Protein AF-A0A662LSN2-F1 (afdb_monomer)

Structure (mmCIF, N/CA/C/O backbone):
data_AF-A0A662LSN2-F1
#
_entry.id   AF-A0A662LSN2-F1
#
loop_
_atom_site.group_PDB
_atom_site.id
_atom_site.type_symbol
_atom_site.label_atom_id
_atom_site.label_alt_id
_atom_site.label_comp_id
_atom_site.label_asym_id
_atom_site.label_entity_id
_atom_site.label_seq_id
_atom_site.pdbx_PDB_ins_code
_atom_site.Cartn_x
_atom_site.Cartn_y
_atom_site.Cartn_z
_atom_site.occupancy
_atom_site.B_iso_or_equiv
_atom_site.auth_seq_id
_atom_site.auth_comp_id
_atom_site.auth_asym_id
_atom_site.auth_atom_id
_atom_site.pdbx_PDB_model_num
ATOM 1 N N . MET A 1 1 ? -10.388 18.926 31.882 1.00 56.56 1 MET A N 1
ATOM 2 C CA . MET A 1 1 ? -9.733 17.610 32.047 1.00 56.56 1 MET A CA 1
ATOM 3 C C . MET A 1 1 ? -9.647 16.962 30.677 1.00 56.56 1 MET A C 1
ATOM 5 O O . MET A 1 1 ? -10.550 17.195 29.880 1.00 56.56 1 MET A O 1
ATOM 9 N N . ASN A 1 2 ? -8.577 16.223 30.377 1.00 72.94 2 ASN A N 1
ATOM 10 C CA . ASN A 1 2 ? -8.495 15.466 29.124 1.00 72.94 2 ASN A CA 1
ATOM 11 C C . ASN A 1 2 ? -9.460 14.280 29.204 1.00 72.94 2 ASN A C 1
ATOM 13 O O . ASN A 1 2 ? -9.457 13.577 30.210 1.00 72.94 2 ASN A O 1
ATOM 17 N N . LYS A 1 3 ? -10.260 14.079 28.155 1.00 87.56 3 LYS A N 1
ATOM 18 C CA . LYS A 1 3 ? -11.251 13.002 28.066 1.00 87.56 3 LYS A CA 1
ATOM 19 C C . LYS A 1 3 ? -10.572 11.626 28.119 1.00 87.56 3 LYS A C 1
ATOM 21 O O . LYS A 1 3 ? -9.565 11.435 27.431 1.00 87.56 3 LYS A O 1
ATOM 26 N N . LEU A 1 4 ? -11.120 10.690 28.893 1.00 96.12 4 LEU A N 1
ATOM 27 C CA . LEU A 1 4 ? -10.708 9.288 28.951 1.00 96.12 4 LEU A CA 1
ATOM 28 C C . LEU A 1 4 ? -11.750 8.403 28.264 1.00 96.12 4 LEU A C 1
ATOM 30 O O . LEU A 1 4 ? -12.915 8.372 28.650 1.00 96.12 4 LEU A O 1
ATOM 34 N N . ILE A 1 5 ? -11.312 7.661 27.255 1.00 97.50 5 ILE A N 1
ATOM 35 C CA . ILE A 1 5 ? -12.169 6.797 26.443 1.00 97.50 5 ILE A CA 1
ATOM 36 C C . ILE A 1 5 ? -11.946 5.334 26.814 1.00 97.50 5 ILE A C 1
ATOM 38 O O . ILE A 1 5 ? -10.803 4.894 26.916 1.00 97.50 5 ILE A O 1
ATOM 42 N N . TYR A 1 6 ? -13.018 4.557 26.927 1.00 98.06 6 TYR A N 1
ATOM 43 C CA . TYR A 1 6 ? -12.944 3.099 26.992 1.00 98.06 6 TYR A CA 1
ATOM 44 C C . TYR A 1 6 ? -13.060 2.484 25.591 1.00 98.06 6 TYR A C 1
ATOM 46 O O . TYR A 1 6 ? -13.999 2.798 24.866 1.00 98.06 6 TYR A O 1
ATOM 54 N N . LEU A 1 7 ? -12.141 1.603 25.191 1.00 97.31 7 LEU A N 1
ATOM 55 C CA . LEU A 1 7 ? -12.156 0.922 23.892 1.00 97.31 7 LEU A CA 1
ATOM 56 C C . LEU A 1 7 ? -12.580 -0.540 24.013 1.00 97.31 7 LEU A C 1
ATOM 58 O O . LEU A 1 7 ? -11.747 -1.406 24.275 1.00 97.31 7 LEU A O 1
ATOM 62 N N . ALA A 1 8 ? -13.834 -0.827 23.694 1.00 95.88 8 ALA A N 1
ATOM 63 C CA . ALA A 1 8 ? -14.312 -2.190 23.533 1.00 95.88 8 ALA A CA 1
ATOM 64 C C . ALA A 1 8 ? -13.983 -2.747 22.145 1.00 95.88 8 ALA A C 1
ATOM 66 O O . ALA A 1 8 ? -14.042 -2.047 21.131 1.00 95.88 8 ALA A O 1
ATOM 67 N N . SER A 1 9 ? -13.669 -4.038 22.089 1.00 93.62 9 SER A N 1
ATOM 68 C CA . SER A 1 9 ? -13.479 -4.774 20.836 1.00 93.62 9 SER A CA 1
ATOM 69 C C . SER A 1 9 ? -13.701 -6.270 21.070 1.00 93.62 9 SER A C 1
ATOM 71 O O . SER A 1 9 ? -13.444 -6.754 22.176 1.00 93.62 9 SER A O 1
ATOM 73 N N . PRO A 1 10 ? -14.177 -7.035 20.071 1.00 91.81 10 PRO A N 1
ATOM 74 C CA . PRO A 1 10 ? -14.207 -8.486 20.190 1.00 91.81 10 PRO A CA 1
ATOM 75 C C . PRO A 1 10 ? -12.782 -9.032 20.309 1.00 91.81 10 PRO A C 1
ATOM 77 O O . PRO A 1 10 ? -11.867 -8.530 19.662 1.00 91.81 10 PRO A O 1
ATOM 80 N N . TYR A 1 11 ? -12.607 -10.105 21.079 1.00 90.31 11 TYR A N 1
ATOM 81 C CA . TYR A 1 11 ? -11.308 -10.760 21.255 1.00 90.31 11 TYR A CA 1
ATOM 82 C C . TYR A 1 11 ? -11.385 -12.251 20.928 1.00 90.31 11 TYR A C 1
ATOM 84 O O . TYR A 1 11 ? -10.856 -12.678 19.901 1.00 90.31 11 TYR A O 1
ATOM 92 N N . SER A 1 12 ? -12.120 -13.024 21.730 1.00 87.38 12 SER A N 1
ATOM 93 C CA . SER A 1 12 ? -12.153 -14.490 21.677 1.00 87.38 12 SER A CA 1
ATOM 94 C C . SER A 1 12 ? -12.467 -15.062 20.290 1.00 87.38 12 SER A C 1
ATOM 96 O O . SER A 1 12 ? -13.493 -14.748 19.684 1.00 87.38 12 SER A O 1
ATOM 98 N N . HIS A 1 13 ? -11.592 -15.944 19.807 1.00 88.25 13 HIS A N 1
ATOM 99 C CA . HIS A 1 13 ? -11.767 -16.718 18.580 1.00 88.25 13 HIS A CA 1
ATOM 100 C C . HIS A 1 13 ? -11.071 -18.081 18.715 1.00 88.25 13 HIS A C 1
ATOM 102 O O . HIS A 1 13 ? -10.155 -18.218 19.525 1.00 88.25 13 HIS A O 1
ATOM 108 N N . LYS A 1 14 ? -11.503 -19.083 17.934 1.00 88.38 14 LYS A N 1
ATOM 109 C CA . LYS A 1 14 ? -10.879 -20.424 17.917 1.00 88.38 14 LYS A CA 1
ATOM 110 C C . LYS A 1 14 ? -9.469 -20.411 17.320 1.00 88.38 14 LYS A C 1
ATOM 112 O O . LYS A 1 14 ? -8.634 -21.215 17.705 1.00 88.38 14 LYS A O 1
ATOM 117 N N . GLU A 1 15 ? -9.243 -19.511 16.373 1.00 85.38 15 GLU A N 1
ATOM 118 C CA . GLU A 1 15 ? -7.974 -19.343 15.662 1.00 85.38 15 GLU A CA 1
ATOM 119 C C . GLU A 1 15 ? -7.146 -18.229 16.306 1.00 85.38 15 GLU A C 1
ATOM 121 O O . GLU A 1 15 ? -7.626 -17.097 16.450 1.00 85.38 15 GLU A O 1
ATOM 126 N N . ASP A 1 16 ? -5.898 -18.540 16.660 1.00 83.88 16 ASP A N 1
ATOM 127 C CA . ASP A 1 16 ? -4.986 -17.598 17.317 1.00 83.88 16 ASP A CA 1
ATOM 128 C C . ASP A 1 16 ? -4.651 -16.391 16.433 1.00 83.88 16 ASP A C 1
ATOM 130 O O . ASP A 1 16 ? -4.588 -15.264 16.928 1.00 83.88 16 ASP A O 1
ATOM 134 N N . GLU A 1 17 ? -4.552 -16.593 15.117 1.00 79.12 17 GLU A N 1
ATOM 135 C CA . GLU A 1 17 ? -4.320 -15.516 14.149 1.00 79.12 17 GLU A CA 1
ATOM 136 C C . GLU A 1 17 ? -5.423 -14.447 14.198 1.00 79.12 17 GLU A C 1
ATOM 138 O O . GLU A 1 17 ? -5.136 -13.253 14.108 1.00 79.12 17 GLU A O 1
ATOM 143 N N . ILE A 1 18 ? -6.681 -14.848 14.418 1.00 82.50 18 ILE A N 1
ATOM 144 C CA . ILE A 1 18 ? -7.815 -13.918 14.510 1.00 82.50 18 ILE A CA 1
ATOM 145 C C . ILE A 1 18 ? -7.816 -13.174 15.852 1.00 82.50 18 ILE A C 1
ATOM 147 O O . ILE A 1 18 ? -8.129 -11.980 15.889 1.00 82.50 18 ILE A O 1
ATOM 151 N N . LYS A 1 19 ? -7.429 -13.828 16.957 1.00 86.94 19 LYS A N 1
ATOM 152 C CA . LYS A 1 19 ? -7.237 -13.135 18.246 1.00 86.94 19 LYS A CA 1
ATOM 153 C C . LYS A 1 19 ? -6.134 -12.084 18.140 1.00 86.94 19 LYS A C 1
ATOM 155 O O . LYS A 1 19 ? -6.333 -10.952 18.582 1.00 86.94 19 LYS A O 1
ATOM 160 N N . TYR A 1 20 ? -5.002 -12.447 17.533 1.00 85.81 20 TYR A N 1
ATOM 161 C CA . TYR A 1 20 ? -3.891 -11.527 17.313 1.00 85.81 20 TYR A CA 1
ATOM 162 C C . TYR A 1 20 ? -4.317 -10.366 16.412 1.00 85.81 20 TYR A C 1
ATOM 164 O O . TYR A 1 20 ? -4.128 -9.209 16.775 1.00 85.81 20 TYR A O 1
ATOM 172 N N . TYR A 1 21 ? -5.011 -10.646 15.303 1.00 82.25 21 TYR A N 1
ATOM 173 C CA . TYR A 1 21 ? -5.596 -9.616 14.443 1.00 82.25 21 TYR A CA 1
ATOM 174 C C . TYR A 1 21 ? -6.459 -8.618 15.224 1.00 82.25 21 TYR A C 1
ATOM 176 O O . TYR A 1 21 ? -6.267 -7.410 15.098 1.00 82.25 21 TYR A O 1
ATOM 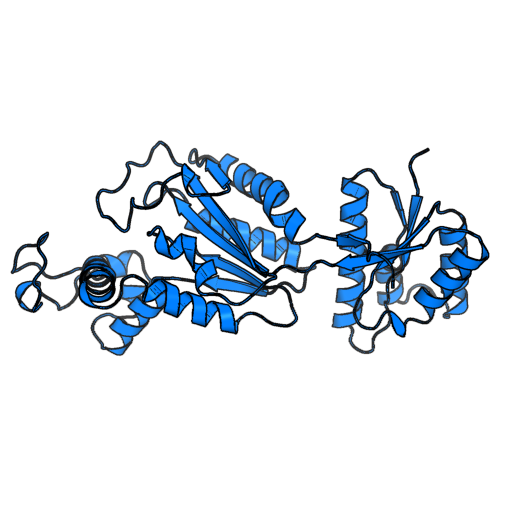184 N N . ARG A 1 22 ? -7.390 -9.099 16.054 1.00 87.69 22 ARG A N 1
ATOM 185 C CA . ARG A 1 22 ? -8.284 -8.241 16.847 1.00 87.69 22 ARG A CA 1
ATOM 186 C C . ARG A 1 22 ? -7.530 -7.386 17.864 1.00 87.69 22 ARG A C 1
ATOM 188 O O . ARG A 1 22 ? -7.796 -6.188 17.955 1.00 87.69 22 ARG A O 1
ATOM 195 N N . TYR A 1 23 ? -6.552 -7.970 18.561 1.00 90.56 23 TYR A N 1
ATOM 196 C CA . TYR A 1 23 ? -5.638 -7.232 19.439 1.00 90.56 23 TYR A CA 1
ATOM 197 C C . TYR A 1 23 ? -4.933 -6.096 18.687 1.00 90.56 23 TYR A C 1
ATOM 199 O O . TYR A 1 23 ? -4.937 -4.952 19.141 1.00 90.56 23 TYR A O 1
ATOM 207 N N . LEU A 1 24 ? -4.395 -6.387 17.503 1.00 84.31 24 LEU A N 1
ATOM 208 C CA . LEU A 1 24 ? -3.693 -5.409 16.681 1.00 84.31 24 LEU A CA 1
ATOM 209 C C . LEU A 1 24 ? -4.598 -4.265 16.220 1.00 84.31 24 LEU A C 1
ATOM 211 O O . LEU A 1 24 ? -4.173 -3.113 16.210 1.00 84.31 24 LEU A O 1
ATOM 215 N N . GLN A 1 25 ? -5.849 -4.552 15.856 1.00 84.31 25 GLN A N 1
ATOM 216 C CA . GLN A 1 25 ? -6.815 -3.507 15.506 1.00 84.31 25 GLN A CA 1
ATOM 217 C C . GLN A 1 25 ? -7.136 -2.602 16.707 1.00 84.31 25 GLN A C 1
ATOM 219 O O . GLN A 1 25 ? -7.151 -1.378 16.568 1.00 84.31 25 GLN A O 1
ATOM 224 N N . ALA A 1 26 ? -7.306 -3.177 17.902 1.00 90.94 26 ALA A N 1
ATOM 225 C CA . ALA A 1 26 ? -7.497 -2.401 19.126 1.00 90.94 26 ALA A CA 1
ATOM 226 C C . ALA A 1 26 ? -6.265 -1.538 19.461 1.00 90.94 26 ALA A C 1
ATOM 228 O O . ALA A 1 26 ? -6.407 -0.351 19.764 1.00 90.94 26 ALA A O 1
ATOM 229 N N . LEU A 1 27 ? -5.053 -2.095 19.339 1.00 89.88 27 LEU A N 1
ATOM 230 C CA . LEU A 1 27 ? -3.792 -1.373 19.539 1.00 89.88 27 LEU A CA 1
ATOM 231 C C . LEU A 1 27 ? -3.668 -0.184 18.581 1.00 89.88 27 LEU A C 1
ATOM 233 O O . LEU A 1 27 ? -3.351 0.923 19.011 1.00 89.88 27 LEU A O 1
ATOM 237 N N . LYS A 1 28 ? -3.982 -0.378 17.298 1.00 82.19 28 LYS A N 1
ATOM 238 C CA . LYS A 1 28 ? -3.932 0.691 16.291 1.00 82.19 28 LYS A CA 1
ATOM 239 C C . LYS A 1 28 ? -4.884 1.821 16.606 1.00 82.19 28 LYS A C 1
ATOM 241 O O . LYS A 1 28 ? -4.477 2.980 16.576 1.00 82.19 28 LYS A O 1
ATOM 246 N N . TYR A 1 29 ? -6.135 1.502 16.927 1.00 87.25 29 TYR A N 1
ATOM 247 C CA . TYR A 1 29 ? -7.100 2.531 17.286 1.00 87.25 29 TYR A CA 1
ATOM 248 C C . TYR A 1 29 ? -6.683 3.276 18.562 1.00 87.25 29 TYR A C 1
ATOM 250 O O . TYR A 1 29 ? -6.809 4.501 18.639 1.00 87.25 29 TYR A O 1
ATOM 258 N N . LYS A 1 30 ? -6.098 2.559 19.532 1.00 91.38 30 LYS A N 1
ATOM 259 C CA . LYS A 1 30 ? -5.511 3.161 20.732 1.00 91.38 30 LYS A CA 1
ATOM 260 C C . LYS A 1 30 ? -4.407 4.163 20.368 1.00 91.38 30 LYS A C 1
ATOM 262 O O . LYS A 1 30 ? -4.476 5.319 20.778 1.00 91.38 30 LYS A O 1
ATOM 267 N N . CYS A 1 31 ? -3.430 3.759 19.553 1.00 84.75 31 CYS A N 1
ATOM 268 C CA . CYS A 1 31 ? -2.349 4.630 19.079 1.00 84.75 31 CYS A CA 1
ATOM 269 C C . CYS A 1 31 ? -2.873 5.835 18.284 1.00 84.75 31 CYS A C 1
ATOM 271 O O . CYS A 1 31 ? -2.415 6.955 18.500 1.00 84.75 31 CYS A O 1
ATOM 273 N N . PHE A 1 32 ? -3.866 5.627 17.415 1.00 82.56 32 PHE A N 1
ATOM 274 C CA . PHE A 1 32 ? -4.519 6.693 16.655 1.00 82.56 32 PHE A CA 1
ATOM 275 C C . PHE A 1 32 ? -5.089 7.784 17.574 1.00 82.56 32 PHE A C 1
ATOM 277 O O . PHE A 1 32 ? -4.865 8.968 17.328 1.00 82.56 32 PHE A O 1
ATOM 284 N N . LYS A 1 33 ? -5.760 7.406 18.670 1.00 87.00 33 LYS A N 1
ATOM 285 C CA . LYS A 1 33 ? -6.297 8.360 19.655 1.00 87.00 33 LYS A CA 1
ATOM 286 C C . LYS A 1 33 ? -5.220 9.013 20.517 1.00 87.00 33 LYS A C 1
ATOM 288 O O . LYS A 1 33 ? -5.271 10.226 20.713 1.00 87.00 33 LYS A O 1
ATOM 293 N N . LEU A 1 34 ? -4.207 8.261 20.945 1.00 87.38 34 LEU A N 1
ATOM 294 C CA . LEU A 1 34 ? -3.080 8.819 21.700 1.00 87.38 34 LEU A CA 1
ATOM 295 C C . LEU A 1 34 ? -2.324 9.888 20.897 1.00 87.38 34 LEU A C 1
ATOM 297 O O . LEU A 1 34 ? -1.997 10.940 21.441 1.00 87.38 34 LEU A O 1
ATOM 301 N N . ASN A 1 35 ? -2.132 9.678 19.591 1.00 78.88 35 ASN A N 1
ATOM 302 C CA . ASN A 1 35 ? -1.520 10.668 18.696 1.00 78.88 35 ASN A CA 1
ATOM 303 C C . ASN A 1 35 ? -2.370 11.942 18.524 1.00 78.88 35 ASN A C 1
ATOM 305 O O . ASN A 1 35 ? -1.842 12.981 18.138 1.00 78.88 35 ASN A O 1
ATOM 309 N N . GLN A 1 36 ? -3.669 11.884 18.835 1.00 83.25 36 GLN A N 1
ATOM 310 C CA . GLN A 1 36 ? -4.570 13.043 18.892 1.00 83.25 36 GLN A CA 1
ATOM 311 C C . GLN A 1 36 ? -4.580 13.716 20.278 1.00 83.25 36 GLN A C 1
ATOM 313 O O . GLN A 1 36 ? -5.367 14.631 20.508 1.00 83.25 36 GLN A O 1
ATOM 318 N N . GLY A 1 37 ? -3.743 13.260 21.219 1.00 88.44 37 GLY A N 1
ATOM 319 C CA . GLY A 1 37 ? -3.732 13.731 22.606 1.00 88.44 37 GLY A CA 1
ATOM 320 C C . GLY A 1 37 ? -4.920 13.239 23.441 1.00 88.44 37 GLY A C 1
ATOM 321 O O . GLY A 1 37 ? -5.173 13.775 24.520 1.00 88.44 37 GLY A O 1
ATOM 322 N N . ILE A 1 38 ? -5.660 12.240 22.948 1.00 91.25 38 ILE A N 1
ATOM 323 C CA . ILE A 1 38 ? -6.837 11.674 23.608 1.00 91.25 38 ILE A CA 1
ATOM 324 C C . ILE A 1 38 ? -6.417 10.435 24.396 1.00 91.25 38 ILE A C 1
ATOM 326 O O . ILE A 1 38 ? -5.839 9.498 23.840 1.00 91.25 38 ILE A O 1
ATOM 330 N N . HIS A 1 39 ? -6.746 10.410 25.687 1.00 95.12 39 HIS A N 1
ATOM 331 C CA . HIS A 1 39 ? -6.465 9.261 26.540 1.00 95.12 39 HIS A CA 1
ATOM 332 C C . HIS A 1 39 ? -7.480 8.154 26.289 1.00 95.12 39 HIS A C 1
ATOM 334 O O . HIS A 1 39 ? -8.684 8.397 26.202 1.00 95.12 39 HIS A O 1
ATOM 340 N N . ILE A 1 40 ? -6.993 6.923 26.176 1.00 95.62 40 ILE A N 1
ATOM 341 C CA . ILE A 1 40 ? -7.825 5.770 25.850 1.00 95.62 40 ILE A CA 1
ATOM 342 C C . ILE A 1 40 ? -7.323 4.519 26.571 1.00 95.62 40 ILE A C 1
ATOM 344 O O . ILE A 1 40 ? -6.147 4.155 26.495 1.00 95.62 40 ILE A O 1
ATOM 348 N N . TYR A 1 41 ? -8.232 3.866 27.282 1.00 97.12 41 TYR A N 1
ATOM 349 C CA . TYR A 1 41 ? -8.030 2.573 27.913 1.00 97.12 41 TYR A CA 1
ATOM 350 C C . TYR A 1 41 ? -8.577 1.476 26.999 1.00 97.1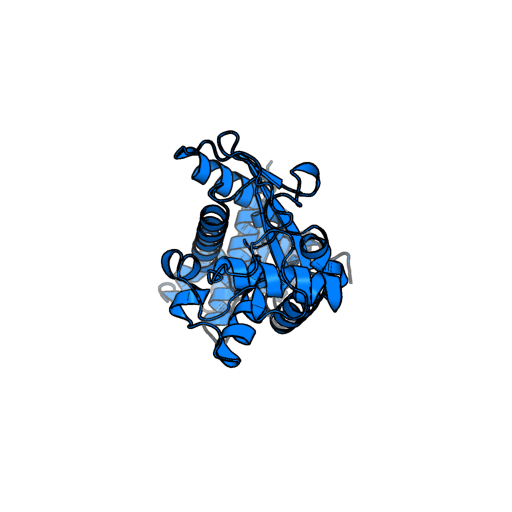2 41 TYR A C 1
ATOM 352 O O . TYR A 1 41 ? -9.687 1.602 26.489 1.00 97.12 41 TYR A O 1
ATOM 360 N N . SER A 1 42 ? -7.820 0.399 26.783 1.00 96.56 42 SER A N 1
ATOM 361 C CA . SER A 1 42 ? -8.286 -0.745 25.997 1.00 96.56 42 SER A CA 1
ATOM 362 C C . SER A 1 42 ? -8.010 -2.047 26.747 1.00 96.56 42 SER A C 1
ATOM 364 O O . SER A 1 42 ? -6.846 -2.453 26.799 1.00 96.56 42 SER A O 1
ATOM 366 N N . PRO A 1 43 ? -9.038 -2.729 27.285 1.00 94.75 43 PRO A N 1
ATOM 367 C CA . PRO A 1 43 ? -8.868 -3.967 28.042 1.00 94.75 43 PRO A CA 1
ATOM 368 C C . PRO A 1 43 ? -8.099 -5.016 27.242 1.00 94.75 43 PRO A C 1
ATOM 370 O O . PRO A 1 43 ? -7.191 -5.648 27.770 1.00 94.75 43 PRO A O 1
ATOM 373 N N . ILE A 1 44 ? -8.379 -5.156 25.944 1.00 93.75 44 ILE A N 1
ATOM 374 C CA . ILE A 1 44 ? -7.696 -6.128 25.085 1.00 93.75 44 ILE A CA 1
ATOM 375 C C . ILE A 1 44 ? -6.218 -5.786 24.917 1.00 93.75 44 ILE A C 1
ATOM 377 O O . ILE A 1 44 ? -5.380 -6.680 24.992 1.00 93.75 44 ILE A O 1
ATOM 381 N N . VAL A 1 45 ? -5.869 -4.509 24.741 1.00 94.75 45 VAL A N 1
ATOM 382 C CA . VAL A 1 45 ? -4.459 -4.115 24.607 1.00 94.75 45 VAL A CA 1
ATOM 383 C C . VAL A 1 45 ? -3.686 -4.374 25.901 1.00 94.75 45 VAL A C 1
ATOM 385 O O . VAL A 1 45 ? -2.558 -4.859 25.834 1.00 94.75 45 VAL A O 1
ATOM 388 N N . GLU A 1 46 ? -4.290 -4.104 27.063 1.00 93.31 46 GLU A N 1
ATOM 389 C CA . GLU A 1 46 ? -3.646 -4.333 28.365 1.00 93.31 46 GLU A CA 1
ATOM 390 C C . GLU A 1 46 ? -3.575 -5.820 28.748 1.00 93.31 46 GLU A C 1
ATOM 392 O O . GLU A 1 46 ? -2.613 -6.265 29.374 1.00 93.31 46 GLU A O 1
ATOM 397 N N . SER A 1 47 ? -4.590 -6.607 28.383 1.00 90.19 47 SER A N 1
ATOM 398 C CA . SER A 1 47 ? -4.736 -7.990 28.850 1.00 90.19 47 SER A CA 1
ATOM 399 C C . SER A 1 47 ? -4.210 -9.041 27.877 1.00 90.19 47 SER A C 1
ATOM 401 O O . SER A 1 47 ? -3.889 -10.138 28.330 1.00 90.19 47 SER A O 1
ATOM 403 N N . HIS A 1 48 ? -4.050 -8.744 26.580 1.00 90.06 48 HIS A N 1
ATOM 404 C CA . HIS A 1 48 ? -3.645 -9.737 25.572 1.00 90.06 48 HIS A CA 1
ATOM 405 C C . HIS A 1 48 ? -2.386 -10.509 25.987 1.00 90.06 48 HIS A C 1
ATOM 407 O O . HIS A 1 48 ? -2.369 -11.738 26.023 1.00 90.06 48 HIS A O 1
ATOM 413 N N . ALA A 1 49 ? -1.347 -9.785 26.401 1.00 88.81 49 ALA A N 1
ATOM 414 C CA . ALA A 1 49 ? -0.071 -10.374 26.784 1.00 88.81 49 ALA A CA 1
ATOM 415 C C . ALA A 1 49 ? -0.137 -11.152 28.119 1.00 88.81 49 ALA A C 1
ATOM 417 O O . ALA A 1 49 ? 0.723 -11.998 28.382 1.00 88.81 49 ALA A O 1
ATOM 418 N N . ILE A 1 50 ? -1.128 -10.864 28.969 1.00 88.38 50 ILE A N 1
ATOM 419 C CA . ILE A 1 50 ? -1.409 -11.590 30.218 1.00 88.38 50 ILE A CA 1
ATOM 420 C C . ILE A 1 50 ? -2.174 -12.881 29.903 1.00 88.38 50 ILE A C 1
ATOM 422 O O . ILE A 1 50 ? -1.815 -13.949 30.405 1.00 88.38 50 ILE A O 1
ATOM 426 N N . ALA A 1 51 ? -3.190 -12.784 29.041 1.00 84.56 51 ALA A N 1
ATOM 427 C CA . ALA A 1 51 ? -4.032 -13.888 28.602 1.00 84.56 51 ALA A CA 1
ATOM 428 C C . ALA A 1 51 ? -3.225 -14.953 27.844 1.00 84.56 51 ALA A C 1
ATOM 430 O O . ALA A 1 51 ? -3.304 -16.134 28.184 1.00 84.56 51 ALA A O 1
ATOM 431 N N . GLU A 1 52 ? -2.377 -14.545 26.894 1.00 85.31 52 GLU A N 1
ATOM 432 C CA . GLU A 1 52 ? -1.526 -15.461 26.116 1.00 85.31 52 GLU A CA 1
ATOM 433 C C . GLU A 1 52 ? -0.518 -16.210 27.001 1.00 85.31 52 GLU A C 1
ATOM 435 O O . GLU A 1 52 ? -0.266 -17.400 26.812 1.00 85.31 52 GLU A O 1
ATOM 440 N N . ARG A 1 53 ? 0.010 -15.552 28.042 1.00 85.31 53 ARG A N 1
A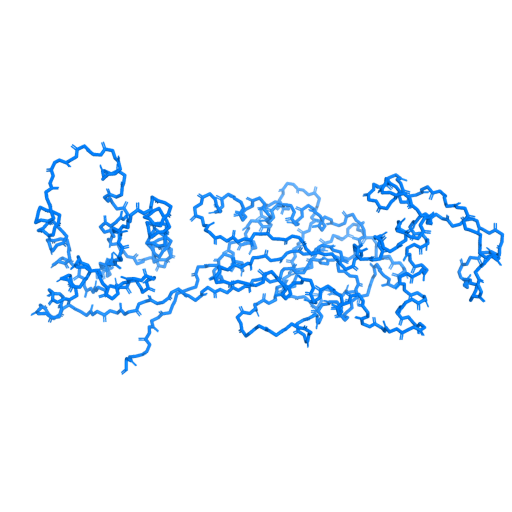TOM 441 C CA . ARG A 1 53 ? 0.927 -16.194 28.996 1.00 85.31 53 ARG A CA 1
ATOM 442 C C . ARG A 1 53 ? 0.218 -17.033 30.062 1.00 85.31 53 ARG A C 1
ATOM 444 O O . ARG A 1 53 ? 0.895 -17.727 30.816 1.00 85.31 53 ARG A O 1
ATOM 451 N N . LYS A 1 54 ? -1.118 -16.971 30.147 1.00 81.81 54 LYS A N 1
ATOM 452 C CA . LYS A 1 54 ? -1.949 -17.700 31.126 1.00 81.81 54 LYS A CA 1
ATOM 453 C C . LYS A 1 54 ? -1.500 -17.494 32.582 1.00 81.81 54 LYS A C 1
ATOM 455 O O . LYS A 1 54 ? -1.621 -18.396 33.409 1.00 81.81 54 LYS A O 1
ATOM 460 N N . LEU A 1 55 ? -0.960 -16.312 32.895 1.00 78.06 55 LEU A N 1
ATOM 461 C CA . LEU A 1 55 ? -0.371 -16.016 34.212 1.00 78.06 55 LEU A CA 1
ATOM 462 C C . LEU A 1 55 ? -1.407 -15.594 35.255 1.00 78.06 55 LEU A C 1
ATOM 464 O O . LEU A 1 55 ? -1.158 -15.718 36.451 1.00 78.06 55 LEU A O 1
ATOM 468 N N . VAL A 1 56 ? -2.568 -15.113 34.813 1.00 78.31 56 VAL A N 1
ATOM 469 C CA . VAL A 1 56 ? -3.684 -14.755 35.689 1.00 78.31 56 VAL A CA 1
ATOM 470 C C . VAL A 1 56 ? -4.759 -15.821 35.557 1.00 78.31 56 VAL A C 1
ATOM 472 O O . VAL A 1 56 ? -5.277 -16.072 34.469 1.00 78.31 56 VAL A O 1
ATOM 475 N N . LYS A 1 57 ? -5.089 -16.461 36.681 1.00 72.00 57 LYS A N 1
ATOM 476 C CA . LYS A 1 57 ? -6.254 -17.339 36.783 1.00 72.00 57 LYS A CA 1
ATOM 477 C C . LYS A 1 57 ? -7.482 -16.455 36.968 1.00 72.00 57 LYS A C 1
ATOM 479 O O . LYS A 1 57 ? -7.576 -15.754 37.968 1.00 72.00 57 LYS A O 1
ATOM 484 N N . GLY A 1 58 ? -8.398 -16.492 36.013 1.00 63.62 58 GLY A N 1
ATOM 485 C CA . GLY A 1 58 ? -9.656 -15.763 36.078 1.00 63.62 58 GLY A CA 1
ATOM 486 C C . GLY A 1 58 ? -10.612 -16.305 35.032 1.00 63.62 58 GLY A C 1
ATOM 487 O O . GLY A 1 58 ? -10.218 -16.543 33.889 1.00 63.62 58 GLY A O 1
ATOM 488 N N . ASP A 1 59 ? -11.845 -16.549 35.450 1.00 76.94 59 ASP A N 1
ATOM 489 C CA . ASP A 1 59 ? -12.966 -16.809 34.560 1.00 76.94 59 ASP A CA 1
ATOM 490 C C . ASP A 1 59 ? -13.449 -15.507 33.906 1.00 76.94 59 ASP A C 1
ATOM 492 O O . ASP A 1 59 ? -12.935 -14.412 34.153 1.00 76.94 59 ASP A O 1
ATOM 496 N N . TRP A 1 60 ? -14.449 -15.625 33.037 1.00 76.75 60 TRP A N 1
ATOM 497 C CA . TRP A 1 60 ? -15.049 -14.472 32.377 1.00 76.75 60 TRP A CA 1
ATOM 498 C C . TRP A 1 60 ? -15.593 -13.438 33.379 1.00 76.75 60 TRP A C 1
ATOM 500 O O . TRP A 1 60 ? -15.466 -12.243 33.121 1.00 76.75 60 TRP A O 1
ATOM 510 N N . GLN A 1 61 ? -16.122 -13.860 34.538 1.00 82.38 61 GLN A N 1
ATOM 511 C CA . GLN A 1 61 ? -16.625 -12.927 35.553 1.00 82.38 61 GLN A CA 1
ATOM 512 C C . GLN A 1 61 ? -15.516 -12.053 36.146 1.00 82.38 61 GLN A C 1
ATOM 514 O O . GLN A 1 61 ? -15.726 -10.858 36.356 1.00 82.38 61 GLN A O 1
ATOM 519 N N . THR A 1 62 ? -14.334 -12.623 36.392 1.00 83.50 62 THR A N 1
ATOM 520 C CA . THR A 1 62 ? -13.186 -11.863 36.908 1.00 83.50 62 THR A CA 1
ATOM 521 C C . THR A 1 62 ? -12.784 -10.737 35.957 1.00 83.50 62 THR A C 1
ATOM 523 O O . THR A 1 62 ? -12.610 -9.595 36.387 1.00 83.50 62 THR A O 1
ATOM 526 N N . TRP A 1 63 ? -12.678 -11.041 34.662 1.00 83.06 63 TRP A N 1
ATOM 527 C CA . TRP A 1 63 ? -12.330 -10.048 33.643 1.00 83.06 63 TRP A CA 1
ATOM 528 C C . TRP A 1 63 ? -13.434 -9.012 33.461 1.00 83.06 63 TRP A C 1
ATOM 530 O O . TRP A 1 63 ? -13.155 -7.821 33.515 1.00 83.06 63 TRP A O 1
ATOM 540 N N . GLN A 1 64 ? -14.695 -9.444 33.389 1.00 87.56 64 GLN A N 1
ATOM 541 C CA . GLN A 1 64 ? -15.832 -8.536 33.264 1.00 87.56 64 GLN A CA 1
ATOM 542 C C . GLN A 1 64 ? -15.897 -7.526 34.419 1.00 87.56 64 GLN A C 1
ATOM 544 O O . GLN A 1 64 ? -16.140 -6.341 34.196 1.00 87.56 64 GLN A O 1
ATOM 549 N N . ALA A 1 65 ? -15.678 -7.970 35.660 1.00 90.00 65 ALA A N 1
ATOM 550 C CA . ALA A 1 65 ? -15.687 -7.079 36.816 1.00 90.00 65 ALA A CA 1
ATOM 551 C C . ALA A 1 65 ? -14.567 -6.030 36.734 1.00 90.00 65 ALA A C 1
ATOM 553 O O . ALA A 1 65 ? -14.795 -4.858 37.038 1.00 90.00 65 ALA A O 1
ATOM 554 N N . TYR A 1 66 ? -13.372 -6.437 36.302 1.00 90.62 66 TYR A N 1
ATOM 555 C CA . TYR A 1 66 ? -12.249 -5.531 36.071 1.00 90.62 66 TYR A CA 1
ATOM 556 C C . TYR A 1 66 ? -12.551 -4.524 34.949 1.00 90.62 66 TYR A C 1
ATOM 558 O O . TYR A 1 66 ? -12.394 -3.318 35.145 1.00 90.62 66 TYR A O 1
ATOM 566 N N . ASP A 1 67 ? -13.071 -5.004 33.824 1.00 92.75 67 ASP A N 1
ATOM 567 C CA . ASP A 1 67 ? -13.408 -4.214 32.642 1.00 92.75 67 ASP A CA 1
ATOM 568 C C . ASP A 1 67 ? -14.489 -3.168 32.941 1.00 92.75 67 ASP A C 1
ATOM 570 O O . ASP A 1 67 ? -14.315 -1.991 32.620 1.00 92.75 67 ASP A O 1
ATOM 574 N N . ILE A 1 68 ? -15.549 -3.554 33.659 1.00 94.94 68 ILE A N 1
ATOM 575 C CA . ILE A 1 68 ? -16.605 -2.643 34.120 1.00 94.94 68 ILE A CA 1
ATOM 576 C C . ILE A 1 68 ? -16.046 -1.573 35.064 1.00 94.94 68 ILE A C 1
ATOM 578 O O . ILE A 1 68 ? -16.416 -0.403 34.962 1.00 94.94 68 ILE A O 1
ATOM 582 N N . ASN A 1 69 ? -15.144 -1.949 35.975 1.00 95.69 69 ASN A N 1
ATOM 583 C CA . ASN A 1 69 ? -14.507 -1.011 36.900 1.00 95.69 69 ASN A CA 1
ATOM 584 C C . ASN A 1 69 ? -13.694 0.046 36.125 1.00 95.69 69 ASN A C 1
ATOM 586 O O . ASN A 1 69 ? -13.722 1.231 36.452 1.00 95.69 69 ASN A O 1
ATOM 590 N N . MET A 1 70 ? -13.002 -0.348 35.057 1.00 97.12 70 MET A N 1
ATOM 591 C CA . MET A 1 70 ? -12.274 0.603 34.213 1.00 97.12 70 MET A CA 1
ATOM 592 C C . MET A 1 70 ? -13.230 1.461 33.369 1.00 97.12 70 MET A C 1
ATOM 594 O O . MET A 1 70 ? -13.077 2.684 33.327 1.00 97.12 70 MET A O 1
ATOM 598 N N . LEU A 1 71 ? -14.263 0.858 32.772 1.00 97.38 71 LEU A N 1
ATOM 599 C CA . LEU A 1 71 ? -15.293 1.558 31.998 1.00 97.38 71 LEU A CA 1
ATOM 600 C C . LEU A 1 71 ? -16.021 2.622 32.830 1.00 97.38 71 LEU A C 1
ATOM 602 O O . LEU A 1 71 ? -16.236 3.728 32.346 1.00 97.38 71 LEU A O 1
ATOM 606 N N . SER A 1 72 ? -16.329 2.346 34.100 1.00 96.75 72 SER A N 1
ATOM 607 C CA . SER A 1 72 ? -17.046 3.283 34.977 1.00 96.75 72 SER A CA 1
ATOM 608 C C . SER A 1 72 ? -16.283 4.577 35.291 1.00 96.75 72 SER A C 1
ATOM 610 O O . SER A 1 72 ? -16.854 5.481 35.894 1.00 96.75 72 SER A O 1
ATOM 612 N N . ARG A 1 73 ? -14.987 4.651 34.961 1.00 96.56 73 ARG A N 1
ATOM 613 C CA . ARG A 1 73 ? -14.127 5.836 35.143 1.00 96.56 73 ARG A CA 1
ATOM 614 C C . ARG A 1 73 ? -13.898 6.608 33.844 1.00 96.56 73 ARG A C 1
ATOM 616 O O . ARG A 1 73 ? -13.188 7.609 33.865 1.00 96.56 73 ARG A O 1
ATOM 623 N N . CYS A 1 74 ? -14.433 6.121 32.729 1.00 97.06 74 CYS A N 1
ATOM 624 C CA . CYS A 1 74 ? -14.267 6.731 31.417 1.00 97.06 74 CYS A CA 1
ATOM 625 C C . CYS A 1 74 ? -15.425 7.690 31.112 1.00 97.06 74 CYS A C 1
ATOM 627 O O . CYS A 1 74 ? -16.554 7.482 31.551 1.00 97.06 74 CYS A O 1
ATOM 629 N N . ASP A 1 75 ? -15.140 8.724 30.324 1.00 96.50 75 ASP A N 1
ATOM 630 C CA . ASP A 1 75 ? -16.116 9.737 29.912 1.00 96.50 75 ASP A CA 1
ATOM 631 C C . ASP A 1 75 ? -16.991 9.265 28.742 1.00 96.50 75 ASP A C 1
ATOM 633 O O . ASP A 1 75 ? -18.095 9.765 28.544 1.00 96.50 75 ASP A O 1
ATOM 637 N N . GLU A 1 76 ? -16.486 8.336 27.924 1.00 96.38 76 GLU A N 1
ATOM 638 C CA . GLU A 1 76 ? -17.232 7.687 26.844 1.00 96.38 76 GLU A CA 1
ATOM 639 C C . GLU A 1 76 ? -16.657 6.305 26.515 1.00 96.38 76 GLU A C 1
ATOM 641 O O . GLU A 1 76 ? -15.534 5.959 26.895 1.00 96.38 76 GLU A O 1
ATOM 646 N N . MET A 1 77 ? -17.425 5.535 25.753 1.00 96.81 77 MET A N 1
ATOM 647 C CA . MET A 1 77 ? -17.067 4.221 25.247 1.00 96.81 77 MET A CA 1
ATOM 648 C C . MET A 1 77 ? -17.029 4.236 23.718 1.00 96.81 77 MET A C 1
ATOM 650 O O . MET A 1 77 ? -17.961 4.681 23.053 1.00 96.81 77 MET A O 1
ATOM 654 N N . HIS A 1 78 ? -15.963 3.695 23.145 1.00 96.56 78 HIS A N 1
ATOM 655 C CA . HIS A 1 78 ? -15.845 3.388 21.728 1.00 96.56 78 HIS A CA 1
ATOM 656 C C . HIS A 1 78 ? -15.910 1.872 21.534 1.00 96.56 78 HIS A C 1
ATOM 658 O O . HIS A 1 78 ? -15.113 1.148 22.126 1.00 96.56 78 HIS A O 1
ATOM 664 N N . LEU A 1 79 ? -16.811 1.393 20.677 1.00 94.88 79 LEU A N 1
ATOM 665 C CA . LEU A 1 79 ? -16.859 -0.001 20.242 1.00 94.88 79 LEU A CA 1
ATOM 666 C C . LEU A 1 79 ? -16.247 -0.129 18.847 1.00 94.88 79 LEU A C 1
ATOM 668 O O . LEU A 1 79 ? -16.784 0.416 17.884 1.00 94.88 79 LEU A O 1
ATOM 672 N N . LEU A 1 80 ? -15.153 -0.879 18.725 1.00 92.12 80 LEU A N 1
ATOM 673 C CA . LEU A 1 80 ? -14.548 -1.186 17.433 1.00 92.12 80 LEU A CA 1
ATOM 674 C C . LEU A 1 80 ? -15.319 -2.317 16.732 1.00 92.12 80 LEU A C 1
ATOM 676 O O . LEU A 1 80 ? -15.331 -3.462 17.190 1.00 92.12 80 LEU A O 1
ATOM 680 N N . LEU A 1 81 ? -15.950 -1.986 15.605 1.00 89.38 81 LEU A N 1
ATOM 681 C CA . LEU A 1 81 ? -16.782 -2.871 14.790 1.00 89.38 81 LEU A CA 1
ATOM 682 C C . LEU A 1 81 ? -15.926 -3.805 13.923 1.00 89.38 81 LEU A C 1
ATOM 684 O O . LEU A 1 81 ? -15.824 -3.637 12.711 1.00 89.38 81 LEU A O 1
ATOM 688 N N . LEU A 1 82 ? -15.281 -4.783 14.558 1.00 86.12 82 LEU A N 1
ATOM 689 C CA . LEU A 1 82 ? -14.560 -5.855 13.865 1.00 86.12 82 LEU A CA 1
ATOM 690 C C . LEU A 1 82 ? -15.500 -7.015 13.505 1.00 86.12 82 LEU A C 1
ATOM 692 O O . LEU A 1 82 ? -16.571 -7.175 14.098 1.00 86.12 82 LEU A O 1
ATOM 696 N N . ASP A 1 83 ? -15.077 -7.871 12.575 1.00 81.62 83 ASP A N 1
ATOM 697 C CA . ASP A 1 83 ? -15.833 -9.070 12.206 1.00 81.62 83 ASP A CA 1
ATOM 698 C C . ASP A 1 83 ? -16.152 -9.934 13.437 1.00 81.62 83 ASP A C 1
ATOM 700 O O . ASP A 1 83 ? -15.284 -10.269 14.257 1.00 81.62 83 ASP A O 1
ATOM 704 N N . GLY A 1 84 ? -17.433 -10.284 13.574 1.00 82.94 84 GLY A N 1
ATOM 705 C CA . GLY A 1 84 ? -17.969 -11.037 14.706 1.00 82.94 84 GLY A CA 1
ATOM 706 C C . GLY A 1 84 ? -18.244 -10.217 15.972 1.00 82.94 84 GLY A C 1
ATOM 707 O O . GLY A 1 84 ? -18.560 -10.825 16.995 1.00 82.94 84 GLY A O 1
ATOM 708 N N . HIS A 1 85 ? -18.151 -8.879 15.936 1.00 84.88 85 HIS A N 1
ATOM 709 C CA . HIS A 1 85 ? -18.482 -8.028 17.090 1.00 84.88 85 HIS A CA 1
ATOM 710 C C . HIS A 1 85 ? -19.914 -8.247 17.604 1.00 84.88 85 HIS A C 1
ATOM 712 O O . HIS A 1 85 ? -20.111 -8.250 18.814 1.00 84.88 85 HIS A O 1
ATOM 718 N N . GLU A 1 86 ? -20.883 -8.504 16.718 1.00 84.88 86 GLU A N 1
ATOM 719 C CA . GLU A 1 86 ? -22.296 -8.733 17.069 1.00 84.88 86 GLU A CA 1
ATOM 720 C C . GLU A 1 86 ? -22.472 -9.892 18.064 1.00 84.88 86 GLU A C 1
ATOM 722 O O . GLU A 1 86 ? -23.328 -9.848 18.946 1.00 84.88 86 GLU A O 1
ATOM 727 N N . ASN A 1 87 ? -21.596 -10.897 17.981 1.00 86.81 87 ASN A N 1
ATOM 728 C CA . ASN A 1 87 ? -21.612 -12.090 18.828 1.00 86.81 87 ASN A CA 1
ATOM 729 C C . ASN A 1 87 ? -20.681 -11.975 20.052 1.00 86.81 87 ASN A C 1
ATOM 731 O O . ASN A 1 87 ? -20.461 -12.956 20.767 1.00 86.81 87 ASN A O 1
ATOM 735 N N . SER A 1 88 ? -20.086 -10.804 20.295 1.00 88.31 88 SER A N 1
ATOM 736 C CA . SER A 1 88 ? -19.124 -10.599 21.379 1.00 88.31 88 SER A CA 1
ATOM 737 C C . SER A 1 88 ? -19.828 -10.413 22.720 1.00 88.31 88 SER A C 1
ATOM 739 O O . SER A 1 88 ? -20.243 -9.311 23.068 1.00 88.31 88 SER A O 1
ATOM 741 N N . VAL A 1 89 ? -19.915 -11.485 23.512 1.00 87.50 89 VAL A N 1
ATOM 742 C CA . VAL A 1 89 ? -20.546 -11.460 24.848 1.00 87.50 89 VAL A CA 1
ATOM 743 C C . VAL A 1 89 ? -19.949 -10.369 25.748 1.00 87.50 89 VAL A C 1
ATOM 745 O O . VAL A 1 89 ? -20.697 -9.637 26.388 1.00 87.50 89 VAL A O 1
ATOM 748 N N . GLY A 1 90 ? -18.617 -10.232 25.772 1.00 87.12 90 GLY A N 1
ATOM 749 C CA . GLY A 1 90 ? -17.928 -9.220 26.584 1.00 87.12 90 GLY A CA 1
ATOM 750 C C . GLY A 1 90 ? -18.236 -7.793 26.131 1.00 87.12 90 GLY A C 1
ATOM 751 O O . GLY A 1 90 ? -18.755 -7.002 26.912 1.00 87.12 90 GLY A O 1
ATOM 752 N N . ALA A 1 91 ? -18.021 -7.498 24.845 1.00 89.12 91 ALA A N 1
ATOM 753 C CA . ALA A 1 91 ? -18.254 -6.154 24.313 1.00 89.12 91 ALA A CA 1
ATOM 754 C C . ALA A 1 91 ? -19.734 -5.743 24.401 1.00 89.12 91 ALA A C 1
ATOM 756 O O . ALA A 1 91 ? -20.038 -4.598 24.723 1.00 89.12 91 ALA A O 1
ATOM 757 N N . ASN A 1 92 ? -20.667 -6.676 24.181 1.00 90.81 92 ASN A N 1
ATOM 758 C CA . ASN A 1 92 ? -22.096 -6.410 24.343 1.00 90.81 92 ASN A CA 1
ATOM 759 C C . ASN A 1 92 ? -22.446 -6.114 25.809 1.00 90.81 92 ASN A C 1
ATOM 761 O O . ASN A 1 92 ? -23.200 -5.182 26.075 1.00 90.81 92 ASN A O 1
ATOM 765 N N . ALA A 1 93 ? -21.870 -6.842 26.772 1.00 91.94 93 ALA A N 1
ATOM 766 C CA . ALA A 1 93 ? -22.085 -6.562 28.191 1.00 91.94 93 ALA A CA 1
ATOM 767 C C . ALA A 1 93 ? -21.544 -5.180 28.608 1.00 91.94 93 ALA A C 1
ATOM 769 O O . ALA A 1 93 ? -22.192 -4.478 29.385 1.00 91.94 93 ALA A O 1
ATOM 770 N N . GLU A 1 94 ? -20.394 -4.766 28.071 1.00 96.00 94 GLU A N 1
ATOM 771 C CA . GLU A 1 94 ? -19.832 -3.425 28.278 1.00 96.00 94 GLU A CA 1
ATOM 772 C C . GLU A 1 94 ? -20.733 -2.332 27.681 1.00 96.00 94 GLU A C 1
ATOM 774 O O . GLU A 1 94 ? -20.997 -1.329 28.343 1.00 96.00 94 GLU A O 1
ATOM 779 N N . VAL A 1 95 ? -21.270 -2.543 26.471 1.00 94.88 95 VAL A N 1
ATOM 780 C CA . VAL A 1 95 ? -22.213 -1.607 25.830 1.00 94.88 95 VAL A CA 1
ATOM 781 C C . VAL A 1 95 ? -23.477 -1.449 26.671 1.00 94.88 95 VAL A C 1
ATOM 783 O O . VAL A 1 95 ? -23.933 -0.326 26.895 1.00 94.88 95 VAL A O 1
ATOM 786 N N . GLU A 1 96 ? -24.041 -2.550 27.164 1.00 95.31 96 GLU A N 1
ATOM 787 C CA . GLU A 1 96 ? -25.234 -2.509 28.011 1.00 95.31 96 GLU A CA 1
ATOM 788 C C . GLU A 1 96 ? -24.959 -1.820 29.355 1.00 95.31 96 GLU A C 1
ATOM 790 O O . GLU A 1 96 ? -25.774 -1.017 29.818 1.00 95.31 96 GLU A O 1
ATOM 795 N N . TYR A 1 97 ? -23.783 -2.045 29.953 1.00 96.62 97 TYR A N 1
ATOM 796 C CA . TYR A 1 97 ? -23.355 -1.303 31.138 1.00 96.62 97 TYR A CA 1
ATOM 797 C C . TYR A 1 97 ? -23.252 0.201 30.853 1.00 96.62 97 TYR A C 1
ATOM 799 O O . TYR A 1 97 ? -23.797 0.998 31.621 1.00 96.62 97 TYR A O 1
ATOM 807 N N . ALA A 1 98 ? -22.594 0.594 29.758 1.00 96.69 98 ALA A N 1
ATOM 808 C CA . ALA A 1 98 ? -22.414 1.992 29.380 1.00 96.69 98 ALA A CA 1
ATOM 809 C C . ALA A 1 98 ? -23.760 2.702 29.185 1.00 96.69 98 ALA A C 1
ATOM 811 O O . ALA A 1 98 ? -24.005 3.734 29.812 1.00 96.69 98 ALA A O 1
ATOM 812 N N . LYS A 1 99 ? -24.678 2.097 28.417 1.00 95.19 99 LYS A N 1
ATOM 813 C CA . LYS A 1 99 ? -26.041 2.617 28.220 1.00 95.19 99 LYS A CA 1
ATOM 814 C C . LYS A 1 99 ? -26.782 2.792 29.544 1.00 95.19 99 LYS A C 1
ATOM 816 O O . LYS A 1 99 ? -27.345 3.854 29.791 1.00 95.19 99 LYS A O 1
ATOM 821 N N . LYS A 1 100 ? -26.751 1.780 30.420 1.00 97.12 100 LYS A N 1
ATOM 822 C CA . LYS A 1 100 ? -27.429 1.817 31.727 1.00 97.12 100 LYS A CA 1
ATOM 823 C C . LYS A 1 100 ? -26.917 2.942 32.636 1.00 97.12 100 LYS A C 1
ATOM 825 O O . LYS A 1 100 ? -27.680 3.453 33.451 1.00 97.12 100 LYS A O 1
ATOM 830 N N . HIS A 1 101 ? -25.647 3.321 32.504 1.00 96.94 101 HIS A N 1
ATOM 831 C CA . HIS A 1 101 ? -25.003 4.348 33.329 1.00 96.94 101 HIS A CA 1
ATOM 832 C C . HIS A 1 101 ? -24.829 5.689 32.603 1.00 96.94 101 HIS A C 1
ATOM 834 O O . HIS A 1 101 ? -24.099 6.547 33.091 1.00 96.94 101 HIS A O 1
ATOM 840 N N . ASN A 1 102 ? -25.512 5.893 31.470 1.00 96.69 102 ASN A N 1
ATOM 841 C CA . ASN A 1 102 ? -25.438 7.114 30.660 1.00 96.69 102 ASN A CA 1
ATOM 842 C C . ASN A 1 102 ? -24.014 7.474 30.193 1.00 96.69 102 ASN A C 1
ATOM 844 O O . ASN A 1 102 ? -23.691 8.649 30.027 1.00 96.69 102 ASN A O 1
ATOM 848 N N . ILE A 1 103 ? -23.167 6.470 29.964 1.00 97.44 103 ILE A N 1
ATOM 849 C CA . ILE A 1 103 ? -21.861 6.645 29.324 1.00 97.44 103 ILE A CA 1
ATOM 850 C C . ILE A 1 103 ? -22.096 6.623 27.803 1.00 97.44 103 ILE A C 1
ATOM 852 O O . ILE A 1 103 ? -22.600 5.618 27.292 1.00 97.44 103 ILE A O 1
ATOM 856 N N . PRO A 1 104 ? -21.766 7.696 27.057 1.00 96.25 104 PRO A N 1
ATOM 857 C CA . PRO A 1 104 ? -21.957 7.741 25.610 1.00 96.25 104 PRO A CA 1
ATOM 858 C C . PRO A 1 104 ? -21.213 6.606 24.902 1.00 96.25 104 PRO A C 1
ATOM 860 O O . PRO A 1 104 ? -20.038 6.373 25.181 1.00 96.25 104 PRO A O 1
ATOM 863 N N . VAL A 1 105 ? -21.881 5.925 23.966 1.00 95.94 105 VAL A N 1
ATOM 864 C CA . VAL A 1 105 ? -21.293 4.838 23.167 1.00 95.94 105 VAL A CA 1
ATOM 865 C C . VAL A 1 105 ? -21.186 5.271 21.711 1.00 95.94 105 VAL A C 1
ATOM 867 O O . VAL A 1 105 ? -22.185 5.657 21.106 1.00 95.94 105 VAL A O 1
ATOM 870 N N . LYS A 1 106 ? -19.988 5.154 21.136 1.00 94.69 106 LYS A N 1
ATOM 871 C CA . LYS A 1 106 ? -19.720 5.402 19.716 1.00 94.69 106 LYS A CA 1
ATOM 872 C C . LYS A 1 106 ? -19.271 4.133 19.022 1.00 94.69 106 LYS A C 1
ATOM 874 O O . LYS A 1 106 ? -18.404 3.417 19.518 1.00 94.69 106 LYS A O 1
ATOM 879 N N . TYR A 1 107 ? -19.823 3.884 17.844 1.00 92.50 107 TYR A N 1
ATOM 880 C CA . TYR A 1 107 ? -19.496 2.718 17.035 1.00 92.50 107 TYR A CA 1
ATOM 881 C C . TYR A 1 107 ? -18.451 3.100 15.996 1.00 92.50 107 TYR A C 1
ATOM 883 O O . TYR A 1 107 ? -18.670 4.011 15.204 1.00 92.50 107 TYR A O 1
ATOM 891 N N . ILE A 1 108 ? -17.307 2.426 16.006 1.00 90.81 108 ILE A N 1
ATOM 892 C CA . ILE A 1 108 ? -16.139 2.793 15.211 1.00 90.81 108 ILE A CA 1
ATOM 893 C C . ILE A 1 108 ? -15.890 1.730 14.149 1.00 90.81 108 ILE A C 1
ATOM 895 O O . ILE A 1 108 ? -15.673 0.567 14.475 1.00 90.81 108 ILE A O 1
ATOM 899 N N . MET A 1 109 ? -15.872 2.132 12.882 1.00 83.00 109 MET A N 1
ATOM 900 C CA . MET A 1 109 ? -15.495 1.274 11.758 1.00 83.00 109 MET A CA 1
ATOM 901 C C . MET A 1 109 ? -14.072 1.596 11.308 1.00 83.00 109 MET A C 1
ATOM 903 O O . MET A 1 109 ? -13.713 2.769 11.175 1.00 83.00 109 MET A O 1
ATOM 907 N N . SER A 1 110 ? -13.277 0.557 11.035 1.00 76.94 110 SER A N 1
ATOM 908 C CA . SER A 1 110 ? -12.043 0.722 10.263 1.00 76.94 110 SER A CA 1
ATOM 909 C C . SER A 1 110 ? -12.408 0.958 8.802 1.00 76.94 110 SER A C 1
ATOM 911 O O . SER A 1 110 ? -13.082 0.135 8.180 1.00 76.94 110 SER A O 1
ATOM 913 N N . MET A 1 111 ? -11.956 2.072 8.244 1.00 72.00 111 MET A N 1
ATOM 914 C CA . MET A 1 111 ? -12.097 2.386 6.829 1.00 72.00 111 MET A CA 1
ATOM 915 C C . MET A 1 111 ? -10.881 1.827 6.096 1.00 72.00 111 MET A C 1
ATOM 917 O O . MET A 1 111 ? -10.020 2.582 5.653 1.00 72.00 111 MET A O 1
ATOM 921 N N . ASN A 1 112 ? -10.788 0.498 6.009 1.00 69.69 112 ASN A N 1
ATOM 922 C CA . ASN A 1 112 ? -9.720 -0.145 5.247 1.00 69.69 112 ASN A CA 1
ATOM 923 C C . ASN A 1 112 ? -9.785 0.345 3.792 1.00 69.69 112 ASN A C 1
ATOM 925 O O . ASN A 1 112 ? -10.818 0.188 3.135 1.00 69.69 112 ASN A O 1
ATOM 929 N N . GLN A 1 113 ? -8.690 0.926 3.307 1.00 77.62 113 GLN A N 1
ATOM 930 C CA . GLN A 1 113 ? -8.537 1.350 1.921 1.00 77.62 113 GLN A CA 1
ATOM 931 C C . GLN A 1 113 ? -7.436 0.542 1.254 1.00 77.62 113 GLN A C 1
ATOM 933 O O . GLN A 1 113 ? -6.414 0.231 1.872 1.00 77.62 113 GLN A O 1
ATOM 938 N N . ASP A 1 114 ? -7.662 0.214 -0.012 1.00 87.25 114 ASP A N 1
ATOM 939 C CA . ASP A 1 114 ? -6.586 -0.264 -0.861 1.00 87.25 114 ASP A CA 1
ATOM 940 C C . ASP A 1 114 ? -5.771 0.948 -1.300 1.00 87.25 114 ASP A C 1
ATOM 942 O O . ASP A 1 114 ? -6.332 1.996 -1.614 1.00 87.25 114 ASP A O 1
ATOM 946 N N . ILE A 1 115 ? -4.448 0.826 -1.324 1.00 91.69 115 ILE A N 1
ATOM 947 C CA . ILE A 1 115 ? -3.570 1.928 -1.718 1.00 91.69 115 ILE A CA 1
ATOM 948 C C . ILE A 1 115 ? -2.763 1.505 -2.935 1.00 91.69 115 ILE A C 1
ATOM 950 O O . ILE A 1 115 ? -2.106 0.469 -2.912 1.00 91.69 115 ILE A O 1
ATOM 954 N N . LEU A 1 116 ? -2.754 2.328 -3.981 1.00 95.06 116 LEU A N 1
ATOM 955 C CA . LEU A 1 116 ? -1.816 2.211 -5.093 1.00 95.06 116 LEU A CA 1
ATOM 956 C C . LEU A 1 116 ? -0.828 3.376 -5.056 1.00 95.06 116 LEU A C 1
ATOM 958 O O . LEU A 1 116 ? -1.190 4.523 -5.304 1.00 95.06 116 LEU A O 1
ATOM 962 N N . ILE A 1 117 ? 0.433 3.069 -4.775 1.00 96.44 117 ILE A N 1
ATOM 963 C CA . ILE A 1 117 ? 1.530 4.030 -4.732 1.00 96.44 117 ILE A CA 1
ATOM 964 C C . ILE A 1 117 ? 2.265 4.004 -6.075 1.00 96.44 117 ILE A C 1
ATOM 966 O O . ILE A 1 117 ? 2.848 2.990 -6.468 1.00 96.44 117 ILE A O 1
ATOM 970 N N . LEU A 1 118 ? 2.256 5.138 -6.769 1.00 96.88 118 LEU A N 1
ATOM 971 C CA . LEU A 1 118 ? 2.904 5.343 -8.060 1.00 96.88 118 LEU A CA 1
ATOM 972 C C . LEU A 1 118 ? 4.108 6.267 -7.881 1.00 96.88 118 LEU A C 1
ATOM 974 O O . LEU A 1 118 ? 3.945 7.448 -7.586 1.00 96.88 118 LEU A O 1
ATOM 978 N N . ILE A 1 119 ? 5.319 5.738 -8.057 1.00 95.25 119 ILE A N 1
ATOM 979 C CA . ILE A 1 119 ? 6.566 6.482 -7.860 1.00 95.25 119 ILE A CA 1
ATOM 980 C C . ILE A 1 119 ? 7.181 6.842 -9.211 1.00 95.25 119 ILE A C 1
ATOM 982 O O . ILE A 1 119 ? 7.538 5.988 -10.026 1.00 95.25 119 ILE A O 1
ATOM 986 N N . SER A 1 120 ? 7.371 8.140 -9.407 1.00 92.88 120 SER A N 1
ATOM 987 C CA . SER A 1 120 ? 8.012 8.757 -10.565 1.00 92.88 120 SER A CA 1
ATOM 988 C C . SER A 1 120 ? 9.163 9.664 -10.116 1.00 92.88 120 SER A C 1
ATOM 990 O O . SER A 1 120 ? 9.414 9.812 -8.920 1.00 92.88 120 SER A O 1
ATOM 992 N N . ALA A 1 121 ? 9.950 10.185 -11.057 1.00 90.31 121 ALA A N 1
ATOM 993 C CA . ALA A 1 121 ? 11.086 11.051 -10.756 1.00 90.31 121 ALA A CA 1
ATOM 994 C C . ALA A 1 121 ? 11.513 11.857 -11.976 1.00 90.31 121 ALA A C 1
ATOM 996 O O . ALA A 1 121 ? 11.192 11.488 -13.103 1.00 90.31 121 ALA A O 1
ATOM 997 N N . ASN A 1 122 ? 12.329 12.883 -11.739 1.00 85.88 122 ASN A N 1
ATOM 998 C CA . ASN A 1 122 ? 12.892 13.741 -12.780 1.00 85.88 122 ASN A CA 1
ATOM 999 C C . ASN A 1 122 ? 13.987 13.078 -13.639 1.00 85.88 122 ASN A C 1
ATOM 1001 O O . ASN A 1 122 ? 14.396 13.655 -14.642 1.00 85.88 122 ASN A O 1
ATOM 1005 N N . GLY A 1 123 ? 14.462 11.881 -13.280 1.00 80.69 123 GLY A N 1
ATOM 1006 C CA . GLY A 1 123 ? 15.426 11.151 -14.101 1.00 80.69 123 GLY A CA 1
ATOM 1007 C C . GLY A 1 123 ? 15.836 9.787 -13.548 1.00 80.69 123 GLY A C 1
ATOM 1008 O O . GLY A 1 123 ? 15.467 9.377 -12.440 1.00 80.69 123 GLY A O 1
ATOM 1009 N N . GLN A 1 124 ? 16.614 9.049 -14.344 1.00 80.69 124 GLN A N 1
ATOM 1010 C CA . GLN A 1 124 ? 17.185 7.773 -13.920 1.00 80.69 124 GLN A CA 1
ATOM 1011 C C . GLN A 1 124 ? 18.211 7.998 -12.801 1.00 80.69 124 GLN A C 1
ATOM 1013 O O . GLN A 1 124 ? 19.044 8.889 -12.881 1.00 80.69 124 GLN A O 1
ATOM 1018 N N . GLY A 1 125 ? 18.169 7.165 -11.758 1.00 82.06 125 GLY A N 1
ATOM 1019 C CA . GLY A 1 125 ? 19.084 7.285 -10.617 1.00 82.06 125 GLY A CA 1
ATOM 1020 C C . GLY A 1 125 ? 18.609 8.240 -9.519 1.00 82.06 125 GLY A C 1
ATOM 1021 O O . GLY A 1 125 ? 19.222 8.277 -8.461 1.00 82.06 125 GLY A O 1
ATOM 1022 N N . ALA A 1 126 ? 17.466 8.915 -9.692 1.00 86.38 126 ALA A N 1
ATOM 1023 C CA . ALA A 1 126 ? 16.913 9.842 -8.698 1.00 86.38 126 ALA A CA 1
ATOM 1024 C C . ALA A 1 126 ? 16.492 9.196 -7.369 1.00 86.38 126 ALA A C 1
ATOM 1026 O O . ALA A 1 126 ? 16.199 9.909 -6.418 1.00 86.38 126 ALA A O 1
ATOM 1027 N N . GLY A 1 127 ? 16.485 7.862 -7.267 1.00 89.00 127 GLY A N 1
ATOM 1028 C CA . GLY A 1 127 ? 16.180 7.146 -6.023 1.00 89.00 127 GLY A CA 1
ATOM 1029 C C . GLY A 1 127 ? 14.783 6.524 -5.955 1.00 89.00 127 GLY A C 1
ATOM 1030 O O . GLY A 1 127 ? 14.363 6.126 -4.875 1.00 89.00 127 GLY A O 1
ATOM 1031 N N . LYS A 1 128 ? 14.070 6.378 -7.084 1.00 91.38 128 LYS A N 1
ATOM 1032 C CA . LYS A 1 128 ? 12.727 5.753 -7.133 1.00 91.38 128 LYS A CA 1
ATOM 1033 C C . LYS A 1 128 ? 12.675 4.372 -6.478 1.00 91.38 128 LYS A C 1
ATOM 1035 O O . LYS A 1 128 ? 11.885 4.149 -5.567 1.00 91.38 128 LYS A O 1
ATOM 1040 N N . THR A 1 129 ? 13.558 3.471 -6.908 1.00 91.31 129 THR A N 1
ATOM 1041 C CA . THR A 1 129 ? 13.625 2.100 -6.384 1.00 91.31 129 THR A CA 1
ATOM 1042 C C . THR A 1 129 ? 14.006 2.078 -4.908 1.00 91.31 129 THR A C 1
ATOM 1044 O O . THR A 1 129 ? 13.481 1.270 -4.151 1.00 91.31 129 THR A O 1
ATOM 1047 N N . TRP A 1 130 ? 14.862 3.007 -4.471 1.00 91.88 130 TRP A N 1
ATOM 1048 C CA . TRP A 1 130 ? 15.188 3.152 -3.053 1.00 91.88 130 TRP A CA 1
ATOM 1049 C C . TRP A 1 130 ? 13.965 3.577 -2.237 1.00 91.88 130 TRP A C 1
ATOM 1051 O O . TRP A 1 130 ? 13.668 2.960 -1.219 1.00 91.88 130 TRP A O 1
ATOM 1061 N N . CYS A 1 131 ? 13.217 4.579 -2.711 1.00 93.69 131 CYS A N 1
ATOM 1062 C CA . CYS A 1 131 ? 11.975 5.021 -2.081 1.00 93.69 131 CYS A CA 1
ATOM 1063 C C . CYS A 1 131 ? 10.953 3.880 -1.986 1.00 93.69 131 CYS A C 1
ATOM 1065 O O . CYS A 1 131 ? 10.429 3.626 -0.903 1.00 93.69 131 CYS A O 1
ATOM 1067 N N . LYS A 1 132 ? 10.743 3.128 -3.078 1.00 94.94 132 LYS A N 1
ATOM 1068 C CA . LYS A 1 132 ? 9.882 1.935 -3.085 1.00 94.94 132 LYS A CA 1
ATOM 1069 C C . LYS A 1 132 ? 10.283 0.937 -2.003 1.00 94.94 132 LYS A C 1
ATOM 1071 O O . LYS A 1 132 ? 9.432 0.514 -1.222 1.00 94.94 132 LYS A O 1
ATOM 1076 N N . ASN A 1 133 ? 11.561 0.566 -1.958 1.00 93.31 133 ASN A N 1
ATOM 1077 C CA . ASN A 1 133 ? 12.055 -0.430 -1.011 1.00 93.31 133 ASN A CA 1
ATOM 1078 C C . ASN A 1 133 ? 11.905 0.069 0.428 1.00 93.31 133 ASN A C 1
ATOM 1080 O O . ASN A 1 133 ? 11.407 -0.661 1.272 1.00 93.31 133 ASN A O 1
ATOM 1084 N N . LYS A 1 134 ? 12.228 1.339 0.697 1.00 92.50 134 LYS A N 1
ATOM 1085 C CA . LYS A 1 134 ? 12.076 1.928 2.031 1.00 92.50 134 LYS A CA 1
ATOM 1086 C C . LYS A 1 134 ? 10.611 2.003 2.472 1.00 92.50 134 LYS A C 1
ATOM 1088 O O . LYS A 1 134 ? 10.324 1.699 3.624 1.00 92.50 134 LYS A O 1
ATOM 1093 N N . ILE A 1 135 ? 9.683 2.370 1.584 1.00 92.31 135 ILE A N 1
ATOM 1094 C CA . ILE A 1 135 ? 8.238 2.311 1.869 1.00 92.31 135 ILE A CA 1
ATOM 1095 C C . ILE A 1 135 ? 7.816 0.866 2.146 1.00 92.31 135 ILE A C 1
ATOM 1097 O O . ILE A 1 135 ? 7.091 0.625 3.103 1.00 92.31 135 ILE A O 1
ATOM 1101 N N . SER A 1 136 ? 8.301 -0.092 1.354 1.00 91.06 136 SER A N 1
ATOM 1102 C CA . SER A 1 136 ? 8.018 -1.517 1.553 1.00 91.06 136 SER A CA 1
ATOM 1103 C C . SER A 1 136 ? 8.526 -2.002 2.911 1.00 91.06 136 SER A C 1
ATOM 1105 O O . SER A 1 136 ? 7.789 -2.672 3.622 1.00 91.06 136 SER A O 1
ATOM 1107 N N . ASP A 1 137 ? 9.728 -1.595 3.323 1.00 88.88 137 ASP A N 1
ATOM 1108 C CA . ASP A 1 137 ? 10.292 -1.903 4.638 1.00 88.88 137 ASP A CA 1
ATOM 1109 C C . ASP A 1 137 ? 9.477 -1.278 5.772 1.00 88.88 137 ASP A C 1
ATOM 1111 O O . ASP A 1 137 ? 9.224 -1.942 6.771 1.00 88.88 137 ASP A O 1
ATOM 1115 N N . LEU A 1 138 ? 9.040 -0.022 5.633 1.00 86.56 138 LEU A N 1
ATOM 1116 C CA . LEU A 1 138 ? 8.181 0.639 6.622 1.00 86.56 138 LEU A CA 1
ATOM 1117 C C . LEU A 1 138 ? 6.834 -0.073 6.743 1.00 86.56 138 LEU A C 1
ATOM 1119 O O . LEU A 1 138 ? 6.399 -0.371 7.851 1.00 86.56 138 LEU A O 1
ATOM 1123 N N . ILE A 1 139 ? 6.237 -0.436 5.606 1.00 83.50 139 ILE A N 1
ATOM 1124 C CA . ILE A 1 139 ? 5.032 -1.260 5.554 1.00 83.50 139 ILE A CA 1
ATOM 1125 C C . ILE A 1 139 ? 5.297 -2.620 6.193 1.00 83.50 139 ILE A C 1
ATOM 1127 O O . ILE A 1 139 ? 4.445 -3.086 6.922 1.00 83.50 139 ILE A O 1
ATOM 1131 N N . HIS A 1 140 ? 6.448 -3.263 5.980 1.00 78.88 140 HIS A N 1
ATOM 1132 C CA . HIS A 1 140 ? 6.785 -4.550 6.597 1.00 78.88 140 HIS A CA 1
ATOM 1133 C C . HIS A 1 140 ? 7.021 -4.457 8.106 1.00 78.88 140 HIS A C 1
ATOM 1135 O O . HIS A 1 140 ? 6.597 -5.343 8.848 1.00 78.88 140 HIS A O 1
ATOM 1141 N N . ILE A 1 141 ? 7.689 -3.396 8.562 1.00 66.81 141 ILE A N 1
ATOM 1142 C CA . ILE A 1 141 ? 7.901 -3.103 9.980 1.00 66.81 141 ILE A CA 1
ATOM 1143 C C . ILE A 1 141 ? 6.548 -2.900 10.660 1.00 66.81 141 ILE A C 1
ATOM 1145 O O . ILE A 1 141 ? 6.316 -3.529 11.690 1.00 66.81 141 ILE A O 1
ATOM 1149 N N . ASP A 1 142 ? 5.651 -2.130 10.042 1.00 61.59 142 ASP A N 1
ATOM 1150 C CA . ASP A 1 142 ? 4.273 -1.967 10.507 1.00 61.59 142 ASP A CA 1
ATOM 1151 C C . ASP A 1 142 ? 3.447 -3.266 10.336 1.00 61.59 142 ASP A C 1
ATOM 1153 O O . ASP A 1 142 ? 2.615 -3.596 11.178 1.00 61.59 142 ASP A O 1
ATOM 1157 N N . ASN A 1 143 ? 3.701 -4.064 9.290 1.00 57.19 143 ASN A N 1
ATOM 1158 C CA . ASN A 1 143 ? 2.981 -5.305 8.960 1.00 57.19 143 ASN A CA 1
ATOM 1159 C C . ASN A 1 143 ? 3.383 -6.510 9.801 1.00 57.19 143 ASN A C 1
ATOM 1161 O O . ASN A 1 143 ? 2.678 -7.517 9.742 1.00 57.19 143 ASN A O 1
ATOM 1165 N N . ARG A 1 144 ? 4.429 -6.439 10.638 1.00 52.41 144 ARG A N 1
ATOM 1166 C CA . ARG A 1 144 ? 4.566 -7.430 11.724 1.00 52.41 144 ARG A CA 1
ATOM 1167 C C . ARG A 1 144 ? 3.304 -7.473 12.599 1.00 52.41 144 ARG A C 1
ATOM 1169 O O . ARG A 1 144 ? 2.999 -8.511 13.176 1.00 52.41 144 ARG A O 1
ATOM 1176 N N . ASP A 1 145 ? 2.532 -6.386 12.555 1.00 48.47 145 ASP A N 1
ATOM 1177 C CA . ASP A 1 145 ? 1.350 -6.108 13.351 1.00 48.47 145 ASP A CA 1
ATOM 1178 C C . ASP A 1 145 ? 0.117 -5.727 12.491 1.00 48.47 145 ASP A C 1
ATOM 1180 O O . ASP A 1 145 ? -0.914 -5.260 12.993 1.00 48.47 145 ASP A O 1
ATOM 1184 N N . VAL A 1 146 ? 0.161 -5.909 11.161 1.00 53.66 146 VAL A N 1
ATOM 1185 C CA . VAL A 1 146 ? -0.957 -5.594 10.253 1.00 53.66 146 VAL A CA 1
ATOM 1186 C C . VAL A 1 146 ? -1.123 -6.650 9.157 1.00 53.66 146 VAL A C 1
ATOM 1188 O O . VAL A 1 146 ? -0.211 -6.936 8.394 1.00 53.66 146 VAL A O 1
ATOM 1191 N N . PHE A 1 147 ? -2.345 -7.169 9.008 1.00 62.47 147 PHE A N 1
ATOM 1192 C CA . PHE A 1 147 ? -2.755 -8.023 7.887 1.00 62.47 147 PHE A CA 1
ATOM 1193 C C . PHE A 1 147 ? -3.000 -7.194 6.605 1.00 62.47 147 PHE A C 1
ATOM 1195 O O . PHE A 1 147 ? -4.089 -7.244 6.034 1.00 62.47 147 PHE A O 1
ATOM 1202 N N . ILE A 1 148 ? -2.020 -6.394 6.174 1.00 72.00 148 ILE A N 1
ATOM 1203 C CA . ILE A 1 148 ? -2.020 -5.753 4.851 1.00 72.00 148 ILE A CA 1
ATOM 1204 C C . ILE A 1 148 ? -1.223 -6.638 3.905 1.00 72.00 148 ILE A C 1
ATOM 1206 O O . ILE A 1 148 ? -0.133 -7.107 4.237 1.00 72.00 148 ILE A O 1
ATOM 1210 N N . THR A 1 149 ? -1.737 -6.817 2.694 1.00 78.94 149 THR A N 1
ATOM 1211 C CA . THR A 1 149 ? -0.970 -7.495 1.649 1.00 78.94 149 THR A CA 1
ATOM 1212 C C . THR A 1 149 ? -0.211 -6.467 0.820 1.00 78.94 149 THR A C 1
ATOM 1214 O O . THR A 1 149 ? -0.825 -5.568 0.253 1.00 78.94 149 THR A O 1
ATOM 1217 N N . LEU A 1 150 ? 1.116 -6.584 0.752 1.00 87.31 150 LEU A N 1
ATOM 1218 C CA . LEU A 1 150 ? 1.957 -5.727 -0.086 1.00 87.31 150 LEU A CA 1
ATOM 1219 C C . LEU A 1 150 ? 2.264 -6.426 -1.415 1.00 87.31 150 LEU A C 1
ATOM 1221 O O . LEU A 1 150 ? 2.725 -7.568 -1.429 1.00 87.31 150 LEU A O 1
ATOM 1225 N N . PHE A 1 151 ? 2.042 -5.730 -2.529 1.00 90.75 151 PHE A N 1
ATOM 1226 C CA . PHE A 1 151 ? 2.338 -6.222 -3.871 1.00 90.75 151 PHE A CA 1
ATOM 1227 C C . PHE A 1 151 ? 3.125 -5.202 -4.690 1.00 90.75 151 PHE A C 1
ATOM 1229 O O . PHE A 1 151 ? 2.822 -4.012 -4.686 1.00 90.75 151 PHE A O 1
ATOM 1236 N N . GLU A 1 152 ? 4.084 -5.680 -5.480 1.00 93.56 152 GLU A N 1
ATOM 1237 C CA . GLU A 1 152 ? 4.725 -4.854 -6.501 1.00 93.56 152 GLU A CA 1
ATOM 1238 C C . GLU A 1 152 ? 3.984 -4.971 -7.837 1.00 93.56 152 GLU A C 1
ATOM 1240 O O . GLU A 1 152 ? 3.739 -6.073 -8.340 1.00 93.56 152 GLU A O 1
ATOM 1245 N N . ALA A 1 153 ? 3.656 -3.826 -8.431 1.00 95.00 153 ALA A N 1
ATOM 1246 C CA . ALA A 1 153 ? 3.164 -3.721 -9.797 1.00 95.00 153 ALA A CA 1
ATOM 1247 C C . ALA A 1 153 ? 4.263 -3.179 -10.718 1.00 95.00 153 ALA A C 1
ATOM 1249 O O . ALA A 1 153 ? 5.152 -2.442 -10.294 1.00 95.00 153 ALA A O 1
ATOM 1250 N N . SER A 1 154 ? 4.199 -3.546 -11.997 1.00 95.31 154 SER A N 1
ATOM 1251 C CA . SER A 1 154 ? 5.129 -3.043 -13.007 1.00 95.31 154 SER A CA 1
ATOM 1252 C C . SER A 1 154 ? 4.455 -2.940 -14.365 1.00 95.31 154 SER A C 1
ATOM 1254 O O . SER A 1 154 ? 3.939 -3.936 -14.880 1.00 95.31 154 SER A O 1
ATOM 1256 N N . PHE A 1 155 ? 4.536 -1.752 -14.963 1.00 95.00 155 PHE A N 1
ATOM 1257 C CA . PHE A 1 155 ? 4.053 -1.488 -16.319 1.00 95.00 155 PHE A CA 1
ATOM 1258 C C . PHE A 1 155 ? 4.917 -2.181 -17.380 1.00 95.00 155 PHE A C 1
ATOM 1260 O O . PHE A 1 155 ? 4.425 -2.572 -18.436 1.00 95.00 155 PHE A O 1
ATOM 1267 N N . ALA A 1 156 ? 6.201 -2.401 -17.082 1.00 94.06 156 ALA A N 1
ATOM 1268 C CA . ALA A 1 156 ? 7.144 -3.025 -18.006 1.00 94.06 156 ALA A CA 1
ATOM 1269 C C . ALA A 1 156 ? 7.230 -4.559 -17.894 1.00 94.06 156 ALA A C 1
ATOM 1271 O O . ALA A 1 15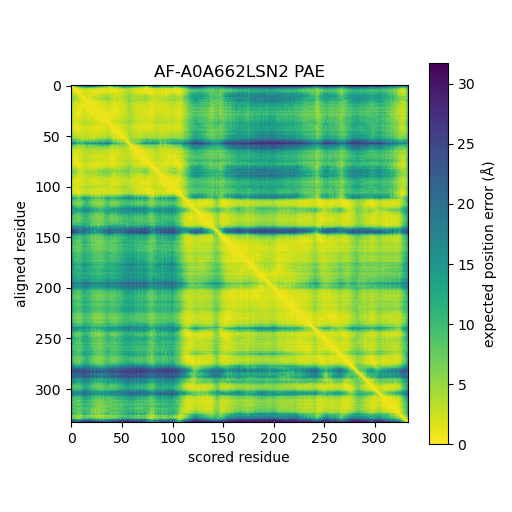6 ? 7.867 -5.189 -18.736 1.00 94.06 156 ALA A O 1
ATOM 1272 N N . ASN A 1 157 ? 6.670 -5.194 -16.859 1.00 95.19 157 ASN A N 1
ATOM 1273 C CA . ASN A 1 157 ? 6.870 -6.635 -16.658 1.00 95.19 157 ASN A CA 1
ATOM 1274 C C . ASN A 1 157 ? 6.184 -7.487 -17.726 1.00 95.19 157 ASN A C 1
ATOM 1276 O O . ASN A 1 157 ? 6.814 -8.407 -18.240 1.00 95.19 157 ASN A O 1
ATOM 1280 N N . SER A 1 158 ? 4.947 -7.164 -18.101 1.00 95.25 158 SER A N 1
ATOM 1281 C CA . SER A 1 158 ? 4.242 -7.894 -19.164 1.00 95.25 158 SER A CA 1
ATOM 1282 C C . SER A 1 158 ? 5.012 -7.823 -20.484 1.00 95.25 158 SER A C 1
ATOM 1284 O O . SER A 1 158 ? 5.205 -8.844 -21.128 1.00 95.25 158 SER A O 1
ATOM 1286 N N . LEU A 1 159 ? 5.552 -6.646 -20.817 1.00 96.00 159 LEU A N 1
ATOM 1287 C CA . LEU A 1 159 ? 6.443 -6.438 -21.959 1.00 96.00 159 LEU A CA 1
ATOM 1288 C C . LEU A 1 159 ? 7.677 -7.355 -21.909 1.00 96.00 159 LEU A C 1
ATOM 1290 O O . LEU A 1 159 ? 7.972 -8.051 -22.878 1.00 96.00 159 LEU A O 1
ATOM 1294 N N . LYS A 1 160 ? 8.393 -7.373 -20.776 1.00 96.88 160 LYS A N 1
ATOM 1295 C CA . LYS A 1 160 ? 9.582 -8.225 -20.602 1.00 96.88 160 LYS A CA 1
ATOM 1296 C C . LYS A 1 160 ? 9.238 -9.698 -20.789 1.00 96.88 160 LYS A C 1
ATOM 1298 O O . LYS A 1 160 ? 9.960 -10.392 -21.492 1.00 96.88 160 LYS A O 1
ATOM 1303 N N . HIS A 1 161 ? 8.158 -10.163 -20.162 1.00 97.25 161 HIS A N 1
ATOM 1304 C CA . HIS A 1 161 ? 7.727 -11.553 -20.267 1.00 97.25 161 HIS A CA 1
ATOM 1305 C C . HIS A 1 161 ? 7.358 -11.924 -21.701 1.00 97.25 161 HIS A C 1
ATOM 1307 O O . HIS A 1 161 ? 7.852 -12.935 -22.177 1.00 97.25 161 HIS A O 1
ATOM 1313 N N . THR A 1 162 ? 6.630 -11.071 -22.429 1.00 96.38 162 THR A N 1
ATOM 1314 C CA . THR A 1 162 ? 6.333 -11.304 -23.850 1.00 96.38 162 THR A CA 1
ATOM 1315 C C . THR A 1 162 ? 7.601 -11.508 -24.678 1.00 96.38 162 THR A C 1
ATOM 1317 O O . THR A 1 162 ? 7.696 -12.481 -25.418 1.00 96.38 162 THR A O 1
ATOM 1320 N N . LEU A 1 163 ? 8.601 -10.629 -24.543 1.00 96.88 163 LEU A N 1
ATOM 1321 C CA . LEU A 1 163 ? 9.847 -10.759 -25.310 1.00 96.88 163 LEU A CA 1
ATOM 1322 C C . LEU A 1 163 ? 10.674 -11.988 -24.902 1.00 96.88 163 LEU A C 1
ATOM 1324 O O . LEU A 1 163 ? 11.362 -12.558 -25.746 1.00 96.88 163 LEU A O 1
ATOM 1328 N N . ILE A 1 164 ? 10.600 -12.405 -23.634 1.00 97.75 164 ILE A N 1
ATOM 1329 C CA . ILE A 1 164 ? 11.224 -13.648 -23.160 1.00 97.75 164 ILE A CA 1
ATOM 1330 C C . ILE A 1 164 ? 10.523 -14.865 -23.761 1.00 97.75 164 ILE A C 1
ATOM 1332 O O . ILE A 1 164 ? 11.187 -15.754 -24.285 1.00 97.75 164 ILE A O 1
ATOM 1336 N N . ASP A 1 165 ? 9.195 -14.897 -23.705 1.00 97.75 165 ASP A N 1
ATOM 1337 C CA . ASP A 1 165 ? 8.390 -16.027 -24.169 1.00 97.75 165 ASP A CA 1
ATOM 1338 C C . ASP A 1 165 ? 8.488 -16.199 -25.693 1.00 97.75 165 ASP A C 1
ATOM 1340 O O . ASP A 1 165 ? 8.410 -17.314 -26.203 1.00 97.75 165 ASP A O 1
ATOM 1344 N N . TRP A 1 166 ? 8.715 -15.105 -26.425 1.00 96.19 166 TRP A N 1
ATOM 1345 C CA . TRP A 1 166 ? 9.000 -15.120 -27.863 1.00 96.19 166 TRP A CA 1
ATOM 13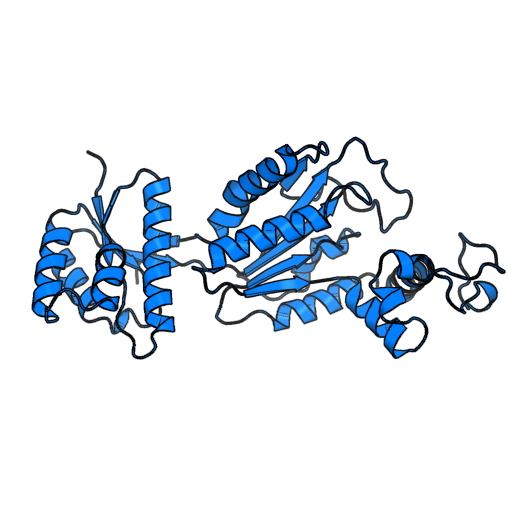46 C C . TRP A 1 166 ? 10.451 -15.479 -28.207 1.00 96.19 166 TRP A C 1
ATOM 1348 O O . TRP A 1 166 ? 10.765 -15.671 -29.378 1.00 96.19 166 TRP A O 1
ATOM 1358 N N . GLY A 1 167 ? 11.330 -15.583 -27.208 1.00 95.75 167 GLY A N 1
ATOM 1359 C CA . GLY A 1 167 ? 12.727 -15.970 -27.390 1.00 95.75 167 GLY A CA 1
ATOM 1360 C C . GLY A 1 167 ? 13.662 -14.845 -27.842 1.00 95.75 167 GLY A C 1
ATOM 1361 O O . GLY A 1 167 ? 14.798 -15.135 -28.196 1.00 95.75 167 GLY A O 1
ATOM 1362 N N . PHE A 1 168 ? 13.230 -13.580 -27.806 1.00 95.19 168 PHE A N 1
ATOM 1363 C CA . PHE A 1 168 ? 14.059 -12.441 -28.228 1.00 95.19 168 PHE A CA 1
ATOM 1364 C C . PHE A 1 168 ? 15.103 -12.024 -27.189 1.00 95.19 168 PHE A C 1
ATOM 1366 O O . PHE A 1 168 ? 16.141 -11.466 -27.534 1.00 95.19 168 PHE A O 1
ATOM 1373 N N . ILE A 1 169 ? 14.819 -12.243 -25.902 1.00 96.88 169 ILE A N 1
ATOM 1374 C CA . ILE A 1 169 ? 15.730 -11.913 -24.799 1.00 96.88 169 ILE A CA 1
ATOM 1375 C C . ILE A 1 169 ? 15.625 -12.948 -23.681 1.00 96.88 169 ILE A C 1
ATOM 1377 O O . ILE A 1 169 ? 14.592 -13.582 -23.485 1.00 96.88 169 ILE A O 1
ATOM 1381 N N . THR A 1 170 ? 16.674 -13.083 -22.875 1.00 96.75 170 THR A N 1
ATOM 1382 C CA . THR A 1 170 ? 16.646 -13.939 -21.681 1.00 96.75 170 THR A CA 1
ATOM 1383 C C . THR A 1 170 ? 16.099 -13.210 -20.448 1.00 96.75 170 THR A C 1
ATOM 1385 O O . THR A 1 170 ? 16.043 -11.977 -20.381 1.00 96.75 170 THR A O 1
ATOM 1388 N N . LYS A 1 171 ? 15.753 -13.971 -19.397 1.00 96.44 171 LYS A N 1
ATOM 1389 C CA . LYS A 1 171 ? 15.412 -13.402 -18.077 1.00 96.44 171 LYS A CA 1
ATOM 1390 C C . LYS A 1 171 ? 16.543 -12.532 -17.519 1.00 96.44 171 LYS A C 1
ATOM 1392 O O . LYS A 1 171 ? 16.282 -11.465 -16.966 1.00 96.44 171 LYS A O 1
ATOM 1397 N N . GLU A 1 172 ? 17.792 -12.963 -17.678 1.00 95.31 172 GLU A N 1
ATOM 1398 C CA . GLU A 1 172 ? 18.952 -12.199 -17.215 1.00 95.31 172 GLU A CA 1
ATOM 1399 C C . GLU A 1 172 ? 19.063 -10.858 -17.949 1.00 95.31 172 GLU A C 1
ATOM 1401 O O . GLU A 1 172 ? 19.247 -9.816 -17.309 1.00 95.31 172 GLU A O 1
ATOM 1406 N N . GLN A 1 173 ? 18.861 -10.867 -19.269 1.00 95.88 173 GLN A N 1
ATOM 1407 C CA . GLN A 1 173 ? 18.840 -9.665 -20.098 1.00 95.88 173 GLN A CA 1
ATOM 1408 C C . GLN A 1 173 ? 17.721 -8.698 -19.685 1.00 95.88 173 GLN A C 1
ATOM 1410 O O . GLN A 1 173 ? 17.956 -7.501 -19.518 1.00 95.88 173 GLN A O 1
ATOM 1415 N N . ALA A 1 174 ? 16.512 -9.208 -19.444 1.00 94.44 174 ALA A N 1
ATOM 1416 C CA . ALA A 1 174 ? 15.345 -8.381 -19.146 1.00 94.44 174 ALA A CA 1
ATOM 1417 C C . ALA A 1 174 ? 15.366 -7.732 -17.747 1.00 94.44 174 ALA A C 1
ATOM 1419 O O . ALA A 1 174 ? 14.887 -6.602 -17.570 1.00 94.44 174 ALA A O 1
ATOM 1420 N N . PHE A 1 175 ? 15.884 -8.434 -16.733 1.00 92.75 175 PHE A N 1
ATOM 1421 C CA . PHE A 1 175 ? 15.732 -8.026 -15.331 1.00 92.75 175 PHE A CA 1
ATOM 1422 C C . PHE A 1 175 ? 17.007 -7.467 -14.690 1.00 92.75 175 PHE A C 1
ATOM 1424 O O . PHE A 1 175 ? 16.890 -6.658 -13.768 1.00 92.75 175 PHE A O 1
ATOM 1431 N N . SER A 1 176 ? 18.204 -7.784 -15.195 1.00 92.19 176 SER A N 1
ATOM 1432 C CA . SER A 1 176 ? 19.453 -7.270 -14.613 1.00 92.19 176 SER A CA 1
ATOM 1433 C C . SER A 1 176 ? 19.905 -5.933 -15.238 1.00 92.19 176 SER A C 1
ATOM 1435 O O . SER A 1 176 ? 19.679 -5.689 -16.427 1.00 92.19 176 SER A O 1
ATOM 1437 N N . PRO A 1 177 ? 20.571 -5.035 -14.480 1.00 86.75 177 PRO A N 1
ATOM 1438 C CA . PRO A 1 177 ? 21.104 -3.785 -15.032 1.00 86.75 177 PRO A CA 1
ATOM 1439 C C . PRO A 1 177 ? 22.105 -3.993 -16.176 1.00 86.75 177 PRO A C 1
ATOM 1441 O O . PRO A 1 177 ? 22.012 -3.296 -17.185 1.00 86.75 177 PRO A O 1
ATOM 1444 N N . LYS A 1 178 ? 23.020 -4.963 -16.028 1.00 91.00 178 LYS A N 1
ATOM 1445 C CA . LYS A 1 178 ? 24.006 -5.331 -17.057 1.00 91.00 178 LYS A CA 1
ATOM 1446 C C . LYS A 1 178 ? 23.334 -5.992 -18.258 1.00 91.00 178 LYS A C 1
ATOM 1448 O O . LYS A 1 178 ? 23.612 -5.625 -19.393 1.00 91.00 178 LYS A O 1
ATOM 1453 N N . GLY A 1 179 ? 22.387 -6.892 -18.006 1.00 91.88 179 GLY A N 1
ATOM 1454 C CA . GLY A 1 179 ? 21.610 -7.560 -19.043 1.00 91.88 179 GLY A CA 1
ATOM 1455 C C . GLY A 1 179 ? 20.875 -6.579 -19.952 1.00 91.88 179 GLY A C 1
ATOM 1456 O O . GLY A 1 179 ? 20.946 -6.706 -21.170 1.00 91.88 179 GLY A O 1
ATOM 1457 N N . LYS A 1 180 ? 20.287 -5.516 -19.390 1.00 91.38 180 LYS A N 1
ATOM 1458 C CA . LYS A 1 180 ? 19.614 -4.469 -20.178 1.00 91.38 180 LYS A CA 1
ATOM 1459 C C . LYS A 1 180 ? 20.545 -3.720 -21.138 1.00 91.38 180 LYS A C 1
ATOM 1461 O O . LYS A 1 180 ? 20.057 -3.132 -22.096 1.00 91.38 180 LYS A O 1
ATOM 1466 N N . GLN A 1 181 ? 21.852 -3.703 -20.879 1.00 93.69 181 GLN A N 1
ATOM 1467 C CA . GLN A 1 181 ? 22.856 -3.086 -21.754 1.00 93.69 181 GLN A CA 1
ATOM 1468 C C . GLN A 1 181 ? 23.441 -4.067 -22.779 1.00 93.69 181 GLN A C 1
ATOM 1470 O O . GLN A 1 181 ? 24.141 -3.637 -23.690 1.00 93.69 181 GLN A O 1
ATOM 1475 N N . SER A 1 182 ? 23.171 -5.367 -22.645 1.00 95.25 182 SER A N 1
ATOM 1476 C CA . SER A 1 182 ? 23.664 -6.368 -23.591 1.00 95.25 182 SER A CA 1
ATOM 1477 C C . SER A 1 182 ? 22.964 -6.253 -24.945 1.00 95.25 182 SER A C 1
ATOM 1479 O O . SER A 1 182 ? 21.785 -5.883 -25.013 1.00 95.25 182 SER A O 1
ATOM 1481 N N . GLN A 1 183 ? 23.699 -6.572 -26.010 1.00 95.56 183 GLN A N 1
ATOM 1482 C CA . GLN A 1 183 ? 23.157 -6.669 -27.362 1.00 95.56 183 GLN A CA 1
ATOM 1483 C C . GLN A 1 183 ? 22.196 -7.856 -27.480 1.00 95.56 183 GLN A C 1
ATOM 1485 O O . GLN A 1 183 ? 22.383 -8.897 -26.851 1.00 95.56 183 GLN A O 1
ATOM 1490 N N . THR A 1 184 ? 21.157 -7.656 -28.277 1.00 95.06 184 THR A N 1
ATOM 1491 C CA . THR A 1 184 ? 20.268 -8.704 -28.783 1.00 95.06 184 THR A CA 1
ATOM 1492 C C . THR A 1 184 ? 20.802 -9.210 -30.124 1.00 95.06 184 THR A C 1
ATOM 1494 O O . THR A 1 184 ? 21.846 -8.758 -30.592 1.00 95.06 184 THR A O 1
ATOM 1497 N N . ASP A 1 185 ? 20.097 -10.137 -30.755 1.00 93.19 185 ASP A N 1
ATOM 1498 C CA . ASP A 1 185 ? 20.329 -10.561 -32.137 1.00 93.19 185 ASP A CA 1
ATOM 1499 C C . ASP A 1 185 ? 19.539 -9.728 -33.164 1.00 93.19 185 ASP A C 1
ATOM 1501 O O . ASP A 1 185 ? 19.658 -9.957 -34.366 1.00 93.19 185 ASP A O 1
ATOM 1505 N N . ILE A 1 186 ? 18.773 -8.729 -32.711 1.00 94.62 186 ILE A N 1
ATOM 1506 C CA . ILE A 1 186 ? 17.903 -7.912 -33.557 1.00 94.62 186 ILE A CA 1
ATOM 1507 C C . ILE A 1 186 ? 18.646 -6.687 -34.088 1.00 94.62 186 ILE A C 1
ATOM 1509 O O . ILE A 1 186 ? 19.102 -5.828 -33.324 1.00 94.62 186 ILE A O 1
ATOM 1513 N N . CYS A 1 187 ? 18.722 -6.571 -35.414 1.00 95.56 187 CYS A N 1
ATOM 1514 C CA . CYS A 1 187 ? 19.238 -5.392 -36.097 1.00 95.56 187 CYS A CA 1
ATOM 1515 C C . CYS A 1 187 ? 18.092 -4.479 -36.558 1.00 95.56 187 CYS A C 1
ATOM 1517 O O . CYS A 1 187 ? 17.003 -4.944 -36.885 1.00 95.56 187 CYS A O 1
ATOM 1519 N N . VAL A 1 188 ? 18.330 -3.164 -36.622 1.00 94.75 188 VAL A N 1
ATOM 1520 C CA . VAL A 1 188 ? 17.314 -2.189 -37.070 1.00 94.75 188 VAL A CA 1
ATOM 1521 C C . VAL A 1 188 ? 16.792 -2.508 -38.474 1.00 94.75 188 VAL A C 1
ATOM 1523 O O . VAL A 1 188 ? 15.599 -2.352 -38.719 1.00 94.75 188 VAL A O 1
ATOM 1526 N N . LYS A 1 189 ? 17.643 -3.012 -39.373 1.00 94.25 189 LYS A N 1
ATOM 1527 C CA . LYS A 1 189 ? 17.252 -3.459 -40.721 1.00 94.25 189 LYS A CA 1
ATOM 1528 C C . LYS A 1 189 ? 16.222 -4.596 -40.725 1.00 94.25 189 LYS A C 1
ATOM 1530 O O . LYS A 1 189 ? 15.499 -4.759 -41.702 1.00 94.25 189 LYS A O 1
ATOM 1535 N N . ASP A 1 190 ? 16.161 -5.383 -39.649 1.00 92.06 190 ASP A N 1
ATOM 1536 C CA . ASP A 1 190 ? 15.225 -6.502 -39.519 1.00 92.06 190 ASP A CA 1
ATOM 1537 C C . ASP A 1 190 ? 13.834 -6.013 -39.059 1.00 92.06 190 ASP A C 1
ATOM 1539 O O . ASP A 1 190 ? 12.840 -6.739 -39.141 1.00 92.06 190 ASP A O 1
ATOM 1543 N N . LEU A 1 191 ? 13.737 -4.760 -38.594 1.00 92.56 191 LEU A N 1
ATOM 1544 C CA . LEU A 1 191 ? 12.503 -4.147 -38.115 1.00 92.56 191 LEU A CA 1
ATOM 1545 C C . LEU A 1 191 ? 11.694 -3.583 -39.283 1.00 92.56 191 LEU A C 1
ATOM 1547 O O . LEU A 1 191 ? 12.100 -2.625 -39.937 1.00 92.56 191 LEU A O 1
ATOM 1551 N N . LYS A 1 192 ? 10.478 -4.097 -39.489 1.00 89.94 192 LYS A N 1
ATOM 1552 C CA . LYS A 1 192 ? 9.599 -3.628 -40.576 1.00 89.94 192 LYS A CA 1
ATOM 1553 C C . LYS A 1 192 ? 9.242 -2.143 -40.505 1.00 89.94 192 LYS A C 1
ATOM 1555 O O . LYS A 1 192 ? 9.054 -1.527 -41.547 1.00 89.94 192 LYS A O 1
ATOM 1560 N N . LEU A 1 193 ? 9.114 -1.580 -39.303 1.00 89.19 193 LEU A N 1
ATOM 1561 C CA . LEU A 1 193 ? 8.824 -0.150 -39.132 1.00 89.19 193 LEU A CA 1
ATOM 1562 C C . LEU A 1 193 ? 10.106 0.703 -39.103 1.00 89.19 193 LEU A C 1
ATOM 1564 O O . LEU A 1 193 ? 10.022 1.926 -39.011 1.00 89.19 193 LEU A O 1
ATOM 1568 N N . GLY A 1 194 ? 11.285 0.071 -39.165 1.00 90.56 194 GLY A N 1
ATOM 1569 C CA . GLY A 1 194 ? 12.569 0.707 -38.876 1.00 90.56 194 GLY A CA 1
ATOM 1570 C C . GLY A 1 194 ? 12.609 1.307 -37.468 1.00 90.56 194 GLY A C 1
ATOM 1571 O O . GLY A 1 194 ? 11.742 1.027 -36.641 1.00 90.56 194 GLY A O 1
ATOM 1572 N N . TRP A 1 195 ? 13.605 2.157 -37.200 1.00 91.19 195 TRP A N 1
ATOM 1573 C CA . TRP A 1 195 ? 13.644 3.007 -36.007 1.00 91.19 195 TRP A CA 1
ATOM 1574 C C . TRP A 1 195 ? 14.372 4.318 -36.311 1.00 91.19 195 TRP A C 1
ATOM 1576 O O . TRP A 1 195 ? 15.572 4.325 -36.579 1.00 91.19 195 TRP A O 1
ATOM 1586 N N . LYS A 1 196 ? 13.637 5.435 -36.287 1.00 81.81 196 LYS A N 1
ATOM 1587 C CA . LYS A 1 196 ? 14.101 6.749 -36.774 1.00 81.81 196 LYS A CA 1
ATOM 1588 C C . LYS A 1 196 ? 15.368 7.261 -36.080 1.00 81.81 196 LYS A C 1
ATOM 1590 O O . LYS A 1 196 ? 16.180 7.925 -36.717 1.00 81.81 196 LYS A O 1
ATOM 1595 N N . ASP A 1 197 ? 15.560 6.912 -34.812 1.00 78.75 197 ASP A N 1
ATOM 1596 C CA . ASP A 1 197 ? 16.673 7.402 -33.994 1.00 78.75 197 ASP A CA 1
ATOM 1597 C C . ASP A 1 197 ? 17.928 6.519 -34.073 1.00 78.75 197 ASP A C 1
ATOM 1599 O O . ASP A 1 197 ? 18.910 6.736 -33.353 1.00 78.75 197 ASP A O 1
ATOM 1603 N N . LYS A 1 198 ? 17.915 5.488 -34.927 1.00 86.94 198 LYS A N 1
ATOM 1604 C CA . LYS A 1 198 ? 19.000 4.513 -35.048 1.00 86.94 198 LYS A CA 1
ATOM 1605 C C . LYS A 1 198 ? 19.364 4.268 -36.505 1.00 86.94 198 LYS A C 1
ATOM 1607 O O . LYS A 1 198 ? 18.539 4.324 -37.409 1.00 86.94 198 LYS A O 1
ATOM 1612 N N . LYS A 1 199 ? 20.645 3.978 -36.735 1.00 90.06 199 LYS A N 1
ATOM 1613 C CA . LYS A 1 199 ? 21.127 3.579 -38.061 1.00 90.06 199 LYS A CA 1
ATOM 1614 C C . LYS A 1 199 ? 20.661 2.160 -38.365 1.00 90.06 199 LYS A C 1
ATOM 1616 O O . LYS A 1 199 ? 20.620 1.322 -37.471 1.00 90.06 199 LYS A O 1
ATOM 1621 N N . GLU A 1 200 ? 20.414 1.890 -39.639 1.00 89.38 200 GLU A N 1
ATOM 1622 C CA . GLU A 1 200 ? 19.896 0.614 -40.143 1.00 89.38 200 GLU A CA 1
ATOM 1623 C C . GLU A 1 200 ? 20.731 -0.610 -39.718 1.00 89.38 200 GLU A C 1
ATOM 1625 O O . GLU A 1 200 ? 20.179 -1.651 -39.383 1.00 89.38 200 GLU A O 1
ATOM 1630 N N . ASN A 1 201 ? 22.057 -0.472 -39.625 1.00 92.69 201 ASN A N 1
ATOM 1631 C CA . ASN A 1 201 ? 22.954 -1.566 -39.228 1.00 92.69 201 ASN A CA 1
ATOM 1632 C C . ASN A 1 201 ? 23.177 -1.692 -37.710 1.00 92.69 201 ASN A C 1
ATOM 1634 O O . ASN A 1 201 ? 23.997 -2.504 -37.280 1.00 92.69 201 ASN A O 1
ATOM 1638 N N . ASN A 1 202 ? 22.505 -0.890 -36.878 1.00 94.75 202 ASN A N 1
ATOM 1639 C CA . ASN A 1 202 ? 22.673 -0.996 -35.432 1.00 94.75 202 ASN A CA 1
ATOM 1640 C C . ASN A 1 202 ? 22.030 -2.287 -34.916 1.00 94.75 202 ASN A C 1
ATOM 1642 O O . ASN A 1 202 ? 20.870 -2.572 -35.209 1.00 94.75 202 ASN A O 1
ATOM 1646 N N . ILE A 1 203 ? 22.778 -3.035 -34.106 1.00 95.62 203 ILE A N 1
ATOM 1647 C CA . ILE A 1 203 ? 22.240 -4.126 -33.291 1.00 95.62 203 ILE A CA 1
ATOM 1648 C C . ILE A 1 203 ? 21.672 -3.515 -32.015 1.00 95.62 203 ILE A C 1
ATOM 1650 O O . ILE A 1 203 ? 22.371 -2.765 -31.327 1.00 95.62 203 ILE A O 1
ATOM 1654 N N . LEU A 1 204 ? 20.416 -3.825 -31.708 1.00 95.69 204 LEU A N 1
ATOM 1655 C CA . LEU A 1 204 ? 19.735 -3.272 -30.548 1.00 95.69 204 LEU A CA 1
ATOM 1656 C C . LEU A 1 204 ? 20.245 -3.902 -29.259 1.00 95.69 204 LEU A C 1
ATOM 1658 O O . LEU A 1 204 ? 20.379 -5.120 -29.148 1.00 95.69 204 LEU A O 1
ATOM 1662 N N . THR A 1 205 ? 20.458 -3.077 -28.242 1.00 96.00 205 THR A N 1
ATOM 1663 C CA . THR A 1 205 ? 20.545 -3.550 -26.859 1.00 96.00 205 THR A CA 1
ATOM 1664 C C . THR A 1 205 ? 19.178 -3.999 -26.350 1.00 96.00 205 THR A C 1
ATOM 1666 O O . THR A 1 205 ? 18.134 -3.601 -26.864 1.00 96.00 205 THR A O 1
ATOM 1669 N N . THR A 1 206 ? 19.157 -4.791 -25.279 1.00 96.31 206 THR A N 1
ATOM 1670 C CA . THR A 1 206 ? 17.898 -5.222 -24.650 1.00 96.31 206 THR A CA 1
ATOM 1671 C C . THR A 1 206 ? 17.041 -4.029 -24.209 1.00 96.31 206 THR A C 1
ATOM 1673 O O . THR A 1 206 ? 15.822 -4.045 -24.370 1.00 96.31 206 THR A O 1
ATOM 1676 N N . ARG A 1 207 ? 17.652 -2.964 -23.668 1.00 93.06 207 ARG A N 1
ATOM 1677 C CA . ARG A 1 207 ? 16.936 -1.730 -23.303 1.00 93.06 207 ARG A CA 1
ATOM 1678 C C . ARG A 1 207 ? 16.314 -1.055 -24.518 1.00 93.06 207 ARG A C 1
ATOM 1680 O O . ARG A 1 207 ? 15.171 -0.620 -24.427 1.00 93.06 207 ARG A O 1
ATOM 1687 N N . GLU A 1 208 ? 17.055 -0.979 -25.613 1.00 93.75 208 GLU A N 1
ATOM 1688 C CA . GLU A 1 208 ? 16.583 -0.380 -26.857 1.00 93.75 208 GLU A CA 1
ATOM 1689 C C . GLU A 1 208 ? 15.439 -1.198 -27.466 1.00 93.75 208 GLU A C 1
ATOM 1691 O O . GLU A 1 208 ? 14.413 -0.629 -27.820 1.00 93.75 208 GLU A O 1
ATOM 1696 N N . LEU A 1 209 ? 15.540 -2.530 -27.483 1.00 95.00 209 LEU A N 1
ATOM 1697 C CA . LEU A 1 209 ? 14.449 -3.395 -27.935 1.00 95.00 209 LEU A CA 1
ATOM 1698 C C . LEU A 1 209 ? 13.184 -3.223 -27.077 1.00 95.00 209 LEU A C 1
ATOM 1700 O O . LEU A 1 209 ? 12.082 -3.136 -27.616 1.00 95.00 209 LEU A O 1
ATOM 1704 N N . LEU A 1 210 ? 13.328 -3.123 -25.749 1.00 94.44 210 LEU A N 1
ATOM 1705 C CA . LEU A 1 210 ? 12.208 -2.838 -24.844 1.00 94.44 210 LEU A CA 1
ATOM 1706 C C . LEU A 1 210 ? 11.575 -1.467 -25.123 1.00 94.44 210 LEU A C 1
ATOM 1708 O O . LEU A 1 210 ? 10.355 -1.343 -25.053 1.00 94.44 210 LEU A O 1
ATOM 1712 N N . GLN A 1 211 ? 12.379 -0.442 -25.416 1.00 91.69 211 GLN A N 1
ATOM 1713 C CA . GLN A 1 211 ? 11.886 0.899 -25.741 1.00 91.69 211 GLN A CA 1
ATOM 1714 C C . GLN A 1 211 ? 11.119 0.901 -27.060 1.00 91.69 211 GLN A C 1
ATOM 1716 O O . GLN A 1 211 ? 9.966 1.329 -27.069 1.00 91.69 211 GLN A O 1
ATOM 1721 N N . TYR A 1 212 ? 11.729 0.354 -28.112 1.00 93.19 212 TYR A N 1
ATOM 1722 C CA . TYR A 1 212 ? 11.147 0.262 -29.444 1.00 93.19 212 TYR A CA 1
ATOM 1723 C C . TYR A 1 212 ? 9.850 -0.547 -29.444 1.00 93.19 212 TYR A C 1
ATOM 1725 O O . TYR A 1 212 ? 8.792 -0.058 -29.828 1.00 93.19 212 TYR A O 1
ATOM 1733 N N . PHE A 1 213 ? 9.899 -1.789 -28.956 1.00 94.19 213 PHE A N 1
ATOM 1734 C CA . PHE A 1 213 ? 8.715 -2.638 -28.957 1.00 94.19 213 PHE A CA 1
ATOM 1735 C C . PHE A 1 213 ? 7.653 -2.103 -27.988 1.00 94.19 213 PHE A C 1
ATOM 1737 O O . PHE A 1 213 ? 6.468 -2.078 -28.302 1.00 94.19 213 PHE A O 1
ATOM 1744 N N . GLY A 1 214 ? 8.065 -1.637 -26.808 1.00 93.12 214 GLY A N 1
ATOM 1745 C CA . GLY A 1 214 ? 7.150 -1.145 -25.785 1.00 93.12 214 GLY A CA 1
ATOM 1746 C C . GLY A 1 214 ? 6.437 0.154 -26.155 1.00 93.12 214 GLY A C 1
ATOM 1747 O O . GLY A 1 214 ? 5.252 0.271 -25.851 1.00 93.12 214 GLY A O 1
ATOM 1748 N N . SER A 1 215 ? 7.134 1.109 -26.773 1.00 89.31 215 SER A N 1
ATOM 1749 C CA . SER A 1 215 ? 6.606 2.448 -27.074 1.00 89.31 215 SER A CA 1
ATOM 1750 C C . SER A 1 215 ? 6.218 2.540 -28.549 1.00 89.31 215 SER A C 1
ATOM 1752 O O . SER A 1 215 ? 5.032 2.481 -28.861 1.00 89.31 215 SER A O 1
ATOM 1754 N N . ASP A 1 216 ? 7.202 2.548 -29.443 1.00 90.06 216 ASP A N 1
ATOM 1755 C CA . ASP A 1 216 ? 7.023 2.822 -30.871 1.00 90.06 216 ASP A CA 1
ATOM 1756 C C . ASP A 1 216 ? 6.111 1.796 -31.564 1.00 90.06 216 ASP A C 1
ATOM 1758 O O . ASP A 1 216 ? 5.321 2.135 -32.443 1.00 90.06 216 ASP A O 1
ATOM 1762 N N . VAL A 1 217 ? 6.185 0.520 -31.170 1.00 93.00 217 VAL A N 1
ATOM 1763 C CA . VAL A 1 217 ? 5.307 -0.521 -31.726 1.00 93.00 217 VAL A CA 1
ATOM 1764 C C . VAL A 1 217 ? 3.999 -0.597 -30.945 1.00 93.00 217 VAL A C 1
ATOM 1766 O O . VAL A 1 217 ? 2.920 -0.387 -31.495 1.00 93.00 217 VAL A O 1
ATOM 1769 N N . MET A 1 218 ? 4.064 -0.930 -29.656 1.00 94.88 218 MET A N 1
ATOM 1770 C CA . MET A 1 218 ? 2.858 -1.307 -28.919 1.00 94.88 218 MET A CA 1
ATOM 1771 C C . MET A 1 218 ? 1.999 -0.107 -28.513 1.00 94.88 218 MET A C 1
ATOM 1773 O O . MET A 1 218 ? 0.776 -0.206 -28.607 1.00 94.88 218 MET A O 1
ATOM 1777 N N . ARG A 1 219 ? 2.590 1.016 -28.086 1.00 92.56 219 ARG A N 1
ATOM 1778 C CA . ARG A 1 219 ? 1.814 2.217 -27.734 1.00 92.56 219 ARG A CA 1
ATOM 1779 C C . ARG A 1 219 ? 1.407 2.994 -28.981 1.00 92.56 219 ARG A C 1
ATOM 1781 O O . ARG A 1 219 ? 0.219 3.251 -29.147 1.00 92.56 219 ARG A O 1
ATOM 1788 N N . ASP A 1 220 ? 2.359 3.304 -29.858 1.00 90.62 220 ASP A N 1
ATOM 1789 C CA . ASP A 1 220 ? 2.114 4.247 -30.956 1.00 90.62 220 ASP A CA 1
ATOM 1790 C C . ASP A 1 220 ? 1.386 3.602 -32.143 1.00 90.62 220 ASP A C 1
ATOM 1792 O O . ASP A 1 220 ? 0.555 4.251 -32.778 1.00 90.62 220 ASP A O 1
ATOM 1796 N N . CYS A 1 221 ? 1.660 2.325 -32.447 1.00 92.69 221 CYS A N 1
ATOM 1797 C CA . CYS A 1 221 ? 1.048 1.650 -33.599 1.00 92.69 221 CYS A CA 1
ATOM 1798 C C . CYS A 1 221 ? -0.159 0.770 -33.247 1.00 92.69 221 CYS A C 1
ATOM 1800 O O . CYS A 1 221 ? -0.957 0.475 -34.137 1.00 92.69 221 CYS A O 1
ATOM 1802 N N . PHE A 1 222 ? -0.293 0.308 -31.998 1.00 95.00 222 PHE A N 1
ATOM 1803 C CA . PHE A 1 222 ? -1.366 -0.616 -31.613 1.00 95.00 222 PHE A CA 1
ATOM 1804 C C . PHE A 1 222 ? -2.371 -0.008 -30.633 1.00 95.00 222 PHE A C 1
ATOM 1806 O O . PHE A 1 222 ? -3.543 0.144 -30.973 1.00 95.00 222 PHE A O 1
ATOM 1813 N N . MET A 1 223 ? -1.950 0.301 -29.406 1.00 95.25 223 MET A N 1
ATOM 1814 C CA . MET A 1 223 ? -2.839 0.839 -28.378 1.00 95.25 223 MET A CA 1
ATOM 1815 C C . MET A 1 223 ? -2.046 1.602 -27.318 1.00 95.25 223 MET A C 1
ATOM 1817 O O . MET A 1 223 ? -1.342 0.996 -26.510 1.00 95.25 223 MET A O 1
ATOM 1821 N N . GLU A 1 224 ? -2.256 2.917 -27.254 1.00 93.00 224 GLU A N 1
ATOM 1822 C CA . GLU A 1 224 ? -1.540 3.833 -26.355 1.00 93.00 224 GLU A CA 1
ATOM 1823 C C . GLU A 1 224 ? -1.532 3.355 -24.892 1.00 93.00 224 GLU A C 1
ATOM 1825 O O . GLU A 1 224 ? -0.492 3.367 -24.231 1.00 93.00 224 GLU A O 1
ATOM 1830 N N . ASP A 1 225 ? -2.671 2.851 -24.405 1.00 95.50 225 ASP A N 1
ATOM 1831 C CA . ASP A 1 225 ? -2.880 2.432 -23.013 1.00 95.50 225 ASP A CA 1
ATOM 1832 C C . ASP A 1 225 ? -2.661 0.936 -22.753 1.00 95.50 225 ASP A C 1
ATOM 1834 O O . ASP A 1 225 ? -3.040 0.427 -21.694 1.00 95.50 225 ASP A O 1
ATOM 1838 N N . ILE A 1 226 ? -2.057 0.193 -23.684 1.00 96.12 226 ILE A N 1
ATOM 1839 C CA . ILE A 1 226 ? -1.920 -1.266 -23.568 1.00 96.12 226 IL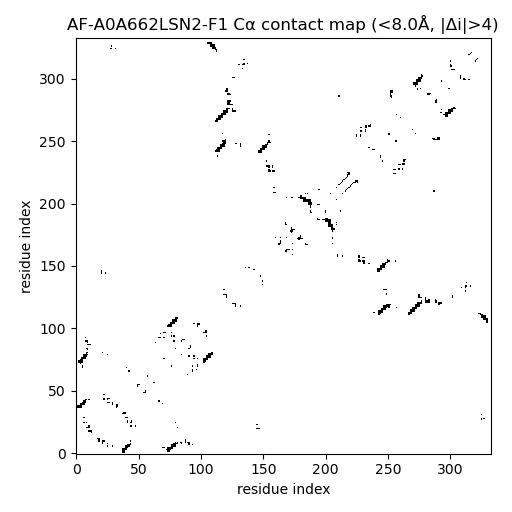E A CA 1
ATOM 1840 C C . ILE A 1 226 ? -1.307 -1.716 -22.236 1.00 96.12 226 ILE A C 1
ATOM 1842 O O . ILE A 1 226 ? -1.879 -2.556 -21.534 1.00 96.12 226 ILE A O 1
ATOM 1846 N N . TRP A 1 227 ? -0.179 -1.123 -21.841 1.00 95.81 227 TRP A N 1
ATOM 1847 C CA . TRP A 1 227 ? 0.519 -1.488 -20.608 1.00 95.81 227 TRP A CA 1
ATOM 1848 C C . TRP A 1 227 ? -0.245 -1.049 -19.358 1.00 95.81 227 TRP A C 1
ATOM 1850 O O . TRP A 1 227 ? -0.213 -1.753 -18.348 1.00 95.81 227 TRP A O 1
ATOM 1860 N N . VAL A 1 228 ? -0.993 0.056 -19.440 1.00 96.69 228 VAL A N 1
ATOM 1861 C CA . VAL A 1 228 ? -1.867 0.534 -18.360 1.00 96.69 228 VAL A CA 1
ATOM 1862 C C . VAL A 1 228 ? -2.998 -0.463 -18.131 1.00 96.69 228 VAL A C 1
ATOM 1864 O O . VAL A 1 228 ? -3.196 -0.925 -17.011 1.00 96.69 228 VAL A O 1
ATOM 1867 N N . ARG A 1 229 ? -3.676 -0.888 -19.202 1.00 96.75 229 ARG A N 1
ATOM 1868 C CA . ARG A 1 229 ? -4.792 -1.843 -19.151 1.00 96.75 229 ARG A CA 1
ATOM 1869 C C . ARG A 1 229 ? -4.363 -3.216 -18.648 1.00 96.75 229 ARG A C 1
ATOM 1871 O O . ARG A 1 229 ? -5.070 -3.823 -17.846 1.00 96.75 229 ARG A O 1
ATOM 1878 N N . ILE A 1 230 ? -3.214 -3.722 -19.102 1.00 96.62 230 ILE A N 1
ATOM 1879 C CA . ILE A 1 230 ? -2.683 -5.005 -18.620 1.00 96.62 230 ILE A CA 1
ATOM 1880 C C . ILE A 1 230 ? -2.336 -4.909 -17.128 1.00 96.62 230 ILE A C 1
ATOM 1882 O O . ILE A 1 230 ? -2.694 -5.798 -16.355 1.00 96.62 230 ILE A O 1
ATOM 1886 N N . THR A 1 231 ? -1.679 -3.825 -16.708 1.00 97.12 231 THR A N 1
ATOM 1887 C CA . THR A 1 231 ? -1.303 -3.614 -15.302 1.00 97.12 231 THR A CA 1
ATOM 1888 C C . THR A 1 231 ? -2.535 -3.464 -14.414 1.00 97.12 231 THR A C 1
ATOM 1890 O O . THR A 1 231 ? -2.619 -4.141 -13.393 1.00 97.12 231 THR A O 1
ATOM 1893 N N . ALA A 1 232 ? -3.533 -2.685 -14.837 1.00 96.38 232 ALA A N 1
ATOM 1894 C CA . ALA A 1 232 ? -4.800 -2.521 -14.129 1.00 96.38 232 ALA A CA 1
ATOM 1895 C C . ALA A 1 232 ? -5.516 -3.863 -13.932 1.00 96.38 232 ALA A C 1
ATOM 1897 O O . ALA A 1 232 ? -5.864 -4.212 -12.809 1.00 96.38 232 ALA A O 1
ATOM 1898 N N . LYS A 1 233 ? -5.618 -4.688 -14.985 1.00 95.38 233 LYS A N 1
ATOM 1899 C CA . LYS A 1 233 ? -6.173 -6.050 -14.883 1.00 95.38 233 LYS A CA 1
ATOM 1900 C C . LYS A 1 233 ? -5.407 -6.932 -13.897 1.00 95.38 233 LYS A C 1
ATOM 1902 O O . LYS A 1 233 ? -6.010 -7.768 -13.229 1.00 95.38 233 LYS A O 1
ATOM 1907 N N . ASN A 1 234 ? -4.085 -6.791 -13.816 1.00 93.56 234 ASN A N 1
ATOM 1908 C CA . ASN A 1 234 ? -3.274 -7.547 -12.864 1.00 93.56 234 ASN A CA 1
ATOM 1909 C C . ASN A 1 234 ? -3.471 -7.063 -11.424 1.00 93.56 234 ASN A C 1
ATOM 1911 O O . ASN A 1 234 ? -3.503 -7.900 -10.525 1.00 93.56 234 ASN A O 1
ATOM 1915 N N . ILE A 1 235 ? -3.636 -5.753 -11.220 1.00 93.31 235 ILE A N 1
ATOM 1916 C CA . ILE A 1 235 ? -3.943 -5.138 -9.922 1.00 93.31 235 ILE A CA 1
ATOM 1917 C C . ILE A 1 235 ? -5.350 -5.527 -9.454 1.00 93.31 235 ILE A C 1
ATOM 1919 O O . ILE A 1 235 ? -5.502 -5.956 -8.317 1.00 93.31 235 ILE A O 1
ATOM 1923 N N . GLN A 1 236 ? -6.351 -5.486 -10.340 1.00 91.62 236 GLN A N 1
ATOM 1924 C CA . GLN A 1 236 ? -7.743 -5.859 -10.055 1.00 91.62 236 GLN A CA 1
ATOM 1925 C C . GLN A 1 236 ? -7.848 -7.251 -9.410 1.00 91.62 236 GLN A C 1
ATOM 1927 O O . GLN A 1 236 ? -8.622 -7.461 -8.484 1.00 91.62 236 GLN A O 1
ATOM 1932 N N . LYS A 1 237 ? -7.012 -8.198 -9.858 1.00 89.62 237 LYS A N 1
ATOM 1933 C CA . LYS A 1 237 ? -6.947 -9.573 -9.331 1.00 89.62 237 LYS A CA 1
ATOM 1934 C C . LYS A 1 237 ? -6.369 -9.678 -7.914 1.00 89.62 237 LYS A C 1
ATOM 1936 O O . LYS A 1 237 ? -6.372 -10.768 -7.352 1.00 89.62 237 LYS A O 1
ATOM 1941 N N . ARG A 1 238 ? -5.787 -8.603 -7.374 1.00 84.94 238 ARG A N 1
ATOM 1942 C CA . ARG A 1 238 ? -5.154 -8.578 -6.045 1.00 84.94 238 ARG A CA 1
ATOM 1943 C C . ARG A 1 238 ? -6.073 -8.049 -4.955 1.00 84.94 238 ARG A C 1
ATOM 1945 O O . ARG A 1 238 ? -5.792 -8.303 -3.787 1.00 84.94 238 ARG A O 1
ATOM 1952 N N . PHE A 1 239 ? -7.142 -7.344 -5.318 1.00 82.12 239 PHE A N 1
ATOM 1953 C CA . PHE A 1 239 ? -8.114 -6.881 -4.338 1.00 82.12 239 PHE A CA 1
ATOM 1954 C C . PHE A 1 239 ? -8.875 -8.065 -3.747 1.00 82.12 239 PHE A C 1
ATOM 1956 O O . PHE A 1 239 ? -9.231 -9.019 -4.440 1.00 82.12 239 PHE A O 1
ATOM 1963 N N . SER A 1 240 ? -9.074 -8.019 -2.434 1.00 73.44 240 SER A N 1
ATOM 1964 C CA . SER A 1 240 ? -9.695 -9.088 -1.656 1.00 73.44 240 SER A CA 1
ATOM 1965 C C . SER A 1 240 ? -10.449 -8.493 -0.463 1.00 73.44 240 SER A C 1
ATOM 1967 O O . SER A 1 240 ? -10.648 -7.283 -0.392 1.00 73.44 240 SER A O 1
ATOM 1969 N N . SER A 1 241 ? -10.863 -9.321 0.500 1.00 64.81 241 SER A N 1
ATOM 1970 C CA . SER A 1 241 ? -11.416 -8.828 1.769 1.00 64.81 241 SER A CA 1
ATOM 1971 C C . SER A 1 241 ? -10.381 -8.110 2.647 1.00 64.81 241 SER A C 1
ATOM 1973 O O . SER A 1 241 ? -10.763 -7.336 3.525 1.00 64.81 241 SER A O 1
ATOM 1975 N N . LYS A 1 242 ? -9.079 -8.346 2.427 1.00 70.06 242 LYS A N 1
ATOM 1976 C CA . LYS A 1 242 ? -7.985 -7.693 3.160 1.00 70.06 242 LYS A CA 1
ATOM 1977 C C . LYS A 1 242 ? -7.471 -6.475 2.385 1.00 70.06 242 LYS A C 1
ATOM 1979 O O . LYS A 1 242 ? -7.334 -6.584 1.165 1.00 70.06 242 LYS A O 1
ATOM 1984 N N . PRO A 1 243 ? -7.117 -5.373 3.075 1.00 75.69 243 PRO A N 1
ATOM 1985 C CA . PRO A 1 243 ? -6.518 -4.217 2.423 1.00 75.69 243 PRO A CA 1
ATOM 1986 C C . PRO A 1 243 ? -5.195 -4.595 1.753 1.00 75.69 243 PRO A C 1
ATOM 1988 O O . PRO A 1 243 ? -4.348 -5.290 2.334 1.00 75.69 243 PRO A O 1
ATOM 1991 N N . ALA A 1 244 ? -5.021 -4.121 0.527 1.00 85.56 244 ALA A N 1
ATOM 1992 C CA . ALA A 1 244 ? -3.816 -4.280 -0.259 1.00 85.56 244 ALA A CA 1
ATOM 1993 C C . ALA A 1 244 ? -3.113 -2.933 -0.439 1.00 85.56 244 ALA A C 1
ATOM 1995 O O . ALA A 1 244 ? -3.729 -1.930 -0.795 1.00 85.56 244 ALA A O 1
ATOM 1996 N N . ILE A 1 245 ? -1.795 -2.930 -0.256 1.00 90.38 245 ILE A N 1
ATOM 1997 C CA . ILE A 1 245 ? -0.940 -1.863 -0.768 1.00 90.38 245 ILE A CA 1
ATOM 1998 C C . ILE A 1 245 ? -0.251 -2.402 -2.014 1.00 90.38 245 ILE A C 1
ATOM 2000 O O . ILE A 1 245 ? 0.419 -3.433 -1.980 1.00 90.38 245 ILE A O 1
ATOM 2004 N N . ILE A 1 246 ? -0.410 -1.699 -3.124 1.00 94.06 246 ILE A N 1
ATOM 2005 C CA . ILE A 1 246 ? 0.294 -1.952 -4.369 1.00 94.06 246 ILE A CA 1
ATOM 2006 C C . ILE A 1 246 ? 1.283 -0.813 -4.597 1.00 94.06 246 ILE A C 1
ATOM 2008 O O . ILE A 1 246 ? 0.932 0.352 -4.431 1.00 94.06 246 ILE A O 1
ATOM 2012 N N . ILE A 1 247 ? 2.511 -1.126 -5.002 1.00 95.75 247 ILE A N 1
ATOM 2013 C CA . ILE A 1 247 ? 3.542 -0.121 -5.279 1.00 95.75 247 ILE A CA 1
ATOM 2014 C C . ILE A 1 247 ? 4.210 -0.359 -6.636 1.00 95.75 247 ILE A C 1
ATOM 2016 O O . ILE A 1 247 ? 4.526 -1.493 -6.991 1.00 95.75 247 ILE A O 1
ATOM 2020 N N . SER A 1 248 ? 4.427 0.709 -7.404 1.00 96.31 248 SER A N 1
ATOM 2021 C CA . SER A 1 248 ? 5.159 0.691 -8.679 1.00 96.31 248 SER A CA 1
ATOM 2022 C C . SER A 1 248 ? 6.140 1.861 -8.740 1.00 96.31 248 SER A C 1
ATOM 2024 O O . SER A 1 248 ? 5.787 2.993 -8.421 1.00 96.31 248 SER A O 1
ATOM 2026 N N . ASP A 1 249 ? 7.379 1.591 -9.158 1.00 94.38 249 ASP A N 1
ATOM 2027 C CA . ASP A 1 249 ? 8.444 2.586 -9.355 1.00 94.38 249 ASP A CA 1
ATOM 2028 C C . ASP A 1 249 ? 8.855 2.777 -10.824 1.00 94.38 249 ASP A C 1
ATOM 2030 O O . ASP A 1 249 ? 9.776 3.542 -11.149 1.00 94.38 249 ASP A O 1
ATOM 2034 N N . ASP A 1 250 ? 8.167 2.091 -11.736 1.00 91.75 250 ASP A N 1
ATOM 2035 C CA . ASP A 1 250 ? 8.436 2.104 -13.171 1.00 91.75 250 ASP A CA 1
ATOM 2036 C C . ASP A 1 250 ? 7.435 2.930 -13.985 1.00 91.75 250 ASP A C 1
ATOM 2038 O O . ASP A 1 250 ? 7.380 2.769 -15.202 1.00 91.75 250 ASP A O 1
ATOM 2042 N N . VAL A 1 251 ? 6.739 3.868 -13.334 1.00 91.12 251 VAL A N 1
ATOM 2043 C CA . VAL A 1 251 ? 5.898 4.877 -13.992 1.00 91.12 251 VAL A CA 1
ATOM 2044 C C . VAL A 1 251 ? 6.779 5.849 -14.786 1.00 91.12 251 VAL A C 1
ATOM 2046 O O . VAL A 1 251 ? 7.791 6.363 -14.288 1.00 91.12 251 VAL A O 1
ATOM 2049 N N . ARG A 1 252 ? 6.409 6.052 -16.045 1.00 85.81 252 ARG A N 1
ATOM 2050 C CA . ARG A 1 252 ? 7.135 6.771 -17.095 1.00 85.81 252 ARG A CA 1
ATOM 2051 C C . ARG A 1 252 ? 6.242 7.691 -17.923 1.00 85.81 252 ARG A C 1
ATOM 2053 O O . ARG A 1 252 ? 6.780 8.640 -18.477 1.00 85.81 252 ARG A O 1
ATOM 2060 N N . PHE A 1 253 ? 4.934 7.438 -18.006 1.00 88.25 253 PHE A N 1
ATOM 2061 C CA . PHE A 1 253 ? 3.998 8.192 -18.850 1.00 88.25 253 PHE A CA 1
ATOM 2062 C C . PHE A 1 253 ? 2.771 8.701 -18.072 1.00 88.25 253 PHE A C 1
ATOM 2064 O O . PHE A 1 253 ? 2.352 8.106 -17.080 1.00 88.25 253 PHE A O 1
ATOM 2071 N N . ASN A 1 254 ? 2.149 9.785 -18.550 1.00 88.62 254 ASN A N 1
ATOM 2072 C CA . ASN A 1 254 ? 0.993 10.407 -17.883 1.00 88.62 254 ASN A CA 1
ATOM 2073 C C . ASN A 1 254 ? -0.238 9.492 -17.835 1.00 88.62 254 ASN A C 1
ATOM 2075 O O . ASN A 1 254 ? -0.964 9.475 -16.844 1.00 88.62 254 ASN A O 1
ATOM 2079 N N . ASN A 1 255 ? -0.463 8.678 -18.867 1.00 91.12 255 ASN A N 1
ATOM 2080 C CA . ASN A 1 255 ? -1.542 7.691 -18.853 1.00 91.12 255 ASN A CA 1
ATOM 2081 C C . ASN A 1 255 ? -1.350 6.606 -17.778 1.00 91.12 255 ASN A C 1
ATOM 2083 O O . ASN A 1 255 ? -2.328 6.140 -17.201 1.00 91.12 255 ASN A O 1
ATOM 2087 N N . GLU A 1 256 ? -0.109 6.248 -17.435 1.00 94.12 256 GLU A N 1
ATOM 2088 C CA . GLU A 1 256 ? 0.183 5.308 -16.344 1.00 94.12 256 GLU A CA 1
ATOM 2089 C C . GLU A 1 256 ? -0.171 5.897 -14.971 1.00 94.12 256 GLU A C 1
ATOM 2091 O O . GLU A 1 256 ? -0.675 5.178 -14.110 1.00 94.12 256 GLU A O 1
ATOM 2096 N N . GLN A 1 257 ? -0.003 7.212 -14.775 1.00 90.56 257 GLN A N 1
ATOM 2097 C CA . GLN A 1 257 ? -0.486 7.895 -13.567 1.00 90.56 257 GLN A CA 1
ATOM 2098 C C . GLN A 1 257 ? -2.015 7.897 -13.453 1.00 90.56 257 GLN A C 1
ATOM 2100 O O . GLN A 1 257 ? -2.560 8.024 -12.357 1.00 90.56 257 GLN A O 1
ATOM 2105 N N . ASN A 1 258 ? -2.707 7.750 -14.580 1.00 92.12 258 ASN A N 1
ATOM 2106 C CA . ASN A 1 258 ? -4.162 7.753 -14.675 1.00 92.12 258 ASN A CA 1
ATOM 2107 C C . ASN A 1 258 ? -4.753 6.335 -14.708 1.00 92.12 258 ASN A C 1
ATOM 2109 O O . ASN A 1 258 ? -5.920 6.171 -15.064 1.00 92.12 258 ASN A O 1
ATOM 2113 N N . ILE A 1 259 ? -3.985 5.322 -14.281 1.00 95.62 259 ILE A N 1
ATOM 2114 C CA . ILE A 1 259 ? -4.404 3.912 -14.210 1.00 95.62 259 ILE A CA 1
ATOM 2115 C C . ILE A 1 259 ? -5.715 3.689 -13.440 1.00 95.62 259 ILE A C 1
ATOM 2117 O O . ILE A 1 259 ? -6.419 2.725 -13.725 1.00 95.62 259 ILE A O 1
ATOM 2121 N N . GLY A 1 260 ? -6.082 4.587 -12.519 1.00 93.25 260 GLY A N 1
ATOM 2122 C CA . GLY A 1 260 ? -7.345 4.523 -11.778 1.00 93.25 260 GLY A CA 1
ATOM 2123 C C . GLY A 1 260 ? -8.593 4.440 -12.662 1.00 93.25 260 GLY A C 1
ATOM 2124 O O . GLY A 1 260 ? -9.529 3.745 -12.296 1.00 93.25 260 GLY A O 1
ATOM 2125 N N . HIS A 1 261 ? -8.581 5.031 -13.865 1.00 93.44 261 HIS A N 1
ATOM 2126 C CA . HIS A 1 261 ? -9.697 4.922 -14.822 1.00 93.44 261 HIS A CA 1
ATOM 2127 C C . HIS A 1 261 ? -9.954 3.486 -15.307 1.00 93.44 261 HIS A C 1
ATOM 2129 O O . HIS A 1 261 ? -10.998 3.204 -15.886 1.00 93.44 261 HIS A O 1
ATOM 2135 N N . TYR A 1 262 ? -8.986 2.590 -15.108 1.00 95.00 262 TYR A N 1
ATOM 2136 C CA . TYR A 1 262 ? -9.028 1.197 -15.540 1.00 95.00 262 TYR A CA 1
ATOM 2137 C C . TYR A 1 262 ? -9.204 0.209 -14.383 1.00 95.00 262 TYR A C 1
ATOM 2139 O O . TYR A 1 262 ? -9.147 -0.998 -14.620 1.00 95.00 262 TYR A O 1
ATOM 2147 N N . ILE A 1 263 ? -9.367 0.701 -13.152 1.00 94.19 263 ILE A N 1
ATOM 2148 C CA . ILE A 1 263 ? -9.513 -0.125 -11.956 1.00 94.19 263 ILE A CA 1
ATOM 2149 C C . ILE A 1 263 ? -10.883 0.131 -11.330 1.00 94.19 263 ILE A C 1
ATOM 2151 O O . ILE A 1 263 ? -11.177 1.234 -10.882 1.00 94.19 263 ILE A O 1
ATOM 2155 N N . GLU A 1 264 ? -11.696 -0.915 -11.239 1.00 90.38 264 GLU A N 1
ATOM 2156 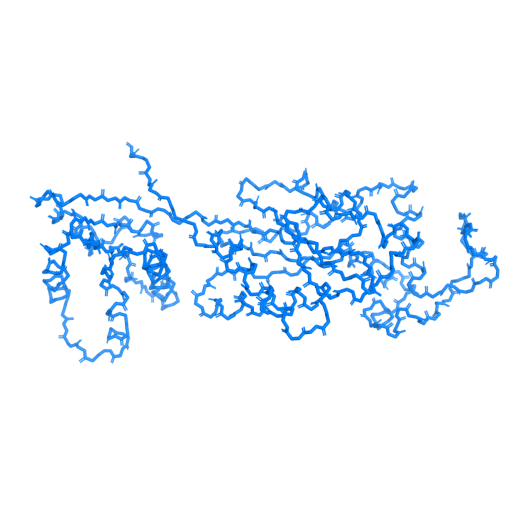C CA . GLU A 1 264 ? -13.009 -0.858 -10.593 1.00 90.38 264 GLU A CA 1
ATOM 2157 C C . GLU A 1 264 ? -12.857 -1.153 -9.094 1.00 90.38 264 GLU A C 1
ATOM 2159 O O . GLU A 1 264 ? -12.934 -2.309 -8.674 1.00 90.38 264 GLU A O 1
ATOM 2164 N N . ASN A 1 265 ? -12.559 -0.131 -8.287 1.00 86.50 265 ASN A N 1
ATOM 2165 C CA . ASN A 1 265 ? -12.491 -0.257 -6.830 1.00 86.50 265 ASN A CA 1
ATOM 2166 C C . ASN A 1 265 ? -12.728 1.093 -6.132 1.00 86.50 265 ASN A C 1
ATOM 2168 O O . ASN A 1 265 ? -11.814 1.906 -6.018 1.00 86.50 265 ASN A O 1
ATOM 2172 N N . ASP A 1 266 ? -13.930 1.289 -5.586 1.00 84.81 266 ASP A N 1
ATOM 2173 C CA . ASP A 1 266 ? -14.322 2.526 -4.889 1.00 84.81 266 ASP A CA 1
ATOM 2174 C C . ASP A 1 266 ? -13.526 2.792 -3.597 1.00 84.81 266 ASP A C 1
ATOM 2176 O O . ASP A 1 266 ? -13.574 3.889 -3.041 1.00 84.81 266 ASP A O 1
ATOM 2180 N N . LYS A 1 267 ? -12.795 1.788 -3.094 1.00 84.25 267 LYS A N 1
ATOM 2181 C CA . LYS A 1 267 ? -11.940 1.897 -1.903 1.00 84.25 267 LYS A CA 1
ATOM 2182 C C . LYS A 1 267 ? -10.479 2.182 -2.243 1.00 84.25 267 LYS A C 1
ATOM 2184 O O . LYS A 1 267 ? -9.677 2.312 -1.318 1.00 84.25 267 LYS A O 1
ATOM 2189 N N . LEU A 1 268 ? -10.122 2.229 -3.529 1.00 90.31 268 LEU A N 1
ATOM 2190 C CA . LEU A 1 268 ? -8.749 2.445 -3.960 1.00 90.31 268 LEU A CA 1
ATOM 2191 C C . LEU A 1 268 ? -8.372 3.920 -3.842 1.00 90.31 268 LEU A C 1
ATOM 2193 O O . LEU A 1 268 ? -8.896 4.772 -4.558 1.00 90.31 268 LEU A O 1
ATOM 2197 N N . GLN A 1 269 ? -7.378 4.203 -3.010 1.00 91.88 269 GLN A N 1
ATOM 2198 C CA . GLN A 1 269 ? -6.691 5.482 -3.002 1.00 91.88 269 GLN A CA 1
ATOM 2199 C C . GLN A 1 269 ? -5.392 5.384 -3.806 1.00 91.88 269 GLN A C 1
ATOM 2201 O O . GLN A 1 269 ? -4.541 4.532 -3.552 1.00 91.88 269 GLN A O 1
ATOM 2206 N N . ILE A 1 270 ? -5.220 6.276 -4.781 1.00 94.25 270 ILE A N 1
ATOM 2207 C CA . ILE A 1 270 ? -3.984 6.383 -5.563 1.00 94.25 270 ILE A CA 1
ATOM 2208 C C . ILE A 1 270 ? -3.138 7.507 -4.971 1.00 94.25 270 ILE A C 1
ATOM 2210 O O . ILE A 1 270 ? -3.645 8.602 -4.744 1.00 94.25 270 ILE A O 1
ATOM 2214 N N . ILE A 1 271 ? -1.859 7.227 -4.723 1.00 95.25 271 ILE A N 1
ATOM 2215 C CA . ILE A 1 271 ? -0.883 8.190 -4.212 1.00 95.25 271 ILE A CA 1
ATOM 2216 C C . ILE A 1 271 ? 0.263 8.284 -5.212 1.00 95.25 271 ILE A C 1
ATOM 2218 O O . ILE A 1 271 ? 0.999 7.318 -5.428 1.00 95.25 271 ILE A O 1
ATOM 2222 N N . LYS A 1 272 ? 0.435 9.456 -5.812 1.00 96.25 272 LYS A N 1
ATOM 2223 C CA . LYS A 1 272 ? 1.493 9.750 -6.776 1.00 96.25 272 LYS A CA 1
ATOM 2224 C C . LYS A 1 272 ? 2.642 10.455 -6.069 1.00 96.25 272 LYS A C 1
ATOM 2226 O O . LYS A 1 272 ? 2.487 11.555 -5.543 1.00 96.25 272 LYS A O 1
ATOM 2231 N N . ILE A 1 273 ? 3.808 9.823 -6.074 1.00 95.50 273 ILE A N 1
ATOM 2232 C CA . ILE A 1 273 ? 5.027 10.343 -5.459 1.00 95.50 273 ILE A CA 1
ATOM 2233 C C . ILE A 1 273 ? 6.013 10.714 -6.564 1.00 95.50 273 ILE A C 1
ATOM 2235 O O . ILE A 1 273 ? 6.335 9.895 -7.428 1.00 95.50 273 ILE A O 1
ATOM 2239 N N . PHE A 1 274 ? 6.537 11.932 -6.502 1.00 93.81 274 PHE A N 1
ATOM 2240 C CA . PHE A 1 274 ? 7.618 12.405 -7.351 1.00 93.81 274 PHE A CA 1
ATOM 2241 C C . PHE A 1 274 ? 8.912 12.505 -6.547 1.00 93.81 274 PHE A C 1
ATOM 2243 O O . PHE A 1 274 ? 8.981 13.227 -5.552 1.00 93.81 274 PHE A O 1
ATOM 2250 N N . ILE A 1 275 ? 9.955 11.794 -6.974 1.00 92.75 275 ILE A N 1
ATOM 2251 C CA . ILE A 1 275 ? 11.294 11.941 -6.404 1.00 92.75 275 ILE A CA 1
ATOM 2252 C C . ILE A 1 275 ? 12.050 12.995 -7.201 1.00 92.75 275 ILE A C 1
ATOM 2254 O O . ILE A 1 275 ? 12.316 12.813 -8.390 1.00 92.75 275 ILE A O 1
ATOM 2258 N N . LYS A 1 276 ? 12.409 14.087 -6.532 1.00 89.62 276 LYS A N 1
ATOM 2259 C CA . LYS A 1 276 ? 13.166 15.188 -7.121 1.00 89.62 276 LYS A CA 1
ATOM 2260 C C . LYS A 1 276 ? 14.620 15.109 -6.694 1.00 89.62 276 LYS A C 1
ATOM 2262 O O . LYS A 1 276 ? 14.912 15.074 -5.501 1.00 89.62 276 LYS A O 1
ATOM 2267 N N . ASN A 1 277 ? 15.525 15.108 -7.662 1.00 86.12 277 ASN A N 1
ATOM 2268 C CA . ASN A 1 277 ? 16.954 15.233 -7.420 1.00 86.12 277 ASN A CA 1
ATOM 2269 C C . ASN A 1 277 ? 17.549 16.276 -8.373 1.00 86.12 277 ASN A C 1
ATOM 2271 O O . 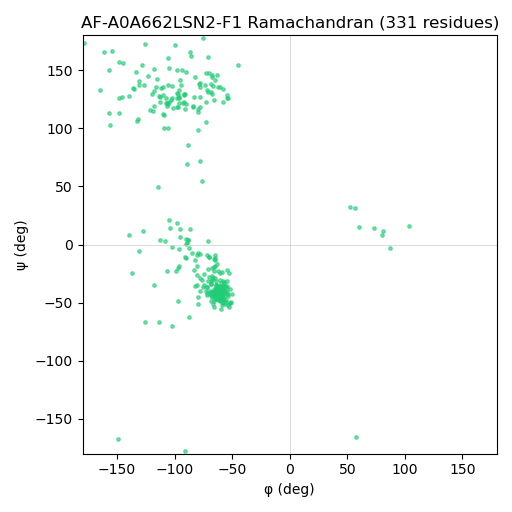ASN A 1 277 ? 17.714 15.997 -9.560 1.00 86.12 277 ASN A O 1
ATOM 2275 N N . ASP A 1 278 ? 17.891 17.454 -7.849 1.00 82.06 278 ASP A N 1
ATOM 2276 C CA . ASP A 1 278 ? 18.370 18.597 -8.642 1.00 82.06 278 ASP A CA 1
ATOM 2277 C C . ASP A 1 278 ? 19.732 18.352 -9.322 1.00 82.06 278 ASP A C 1
ATOM 2279 O O . ASP A 1 278 ? 20.125 19.105 -10.209 1.00 82.06 278 ASP A O 1
ATOM 2283 N N . THR A 1 279 ? 20.451 17.290 -8.944 1.00 79.88 279 THR A N 1
ATOM 2284 C CA . THR A 1 279 ? 21.733 16.910 -9.569 1.00 79.88 279 THR A CA 1
ATOM 2285 C C . THR A 1 279 ? 21.573 16.052 -10.826 1.00 79.88 279 THR A C 1
ATOM 2287 O O . THR A 1 279 ? 22.560 15.777 -11.507 1.00 79.88 279 THR A O 1
ATOM 2290 N N . ILE A 1 280 ? 20.351 15.610 -11.142 1.00 75.88 280 ILE A N 1
ATOM 2291 C CA . ILE A 1 280 ? 20.069 14.729 -12.278 1.00 75.88 280 ILE A CA 1
ATOM 2292 C C . ILE A 1 280 ? 19.388 15.527 -13.384 1.00 75.88 280 ILE A C 1
ATOM 2294 O O . ILE A 1 280 ? 18.284 16.047 -13.206 1.00 75.88 280 ILE A O 1
ATOM 2298 N N . GLU A 1 281 ? 20.040 15.583 -14.546 1.00 67.31 281 GLU A N 1
ATOM 2299 C CA . GLU A 1 281 ? 19.451 16.157 -15.753 1.00 67.31 281 GLU A CA 1
ATOM 2300 C C . GLU A 1 281 ? 18.240 15.342 -16.221 1.00 67.31 281 GLU A C 1
ATOM 2302 O O . GLU A 1 281 ? 18.226 14.107 -16.187 1.00 67.31 281 GLU A O 1
ATOM 2307 N N . THR A 1 282 ? 17.216 16.050 -16.692 1.00 63.22 282 THR A N 1
ATOM 2308 C CA . THR A 1 282 ? 16.015 15.443 -17.265 1.00 63.22 282 THR A CA 1
ATOM 2309 C C . THR A 1 282 ? 16.386 14.713 -18.555 1.00 63.22 282 THR A C 1
ATOM 2311 O O . THR A 1 282 ? 16.970 15.293 -19.472 1.00 63.22 282 THR A O 1
ATOM 2314 N N . SER A 1 283 ? 16.064 13.421 -18.634 1.00 59.19 283 SER A N 1
ATOM 2315 C CA . SER A 1 283 ? 16.364 12.615 -19.821 1.00 59.19 283 SER A CA 1
ATOM 2316 C C . SER A 1 283 ? 15.538 13.066 -21.028 1.00 59.19 283 SER A C 1
ATOM 2318 O O . SER A 1 283 ? 14.382 13.466 -20.897 1.00 59.19 283 SER A O 1
ATOM 2320 N N . LYS A 1 284 ? 16.136 12.978 -22.223 1.00 58.19 284 LYS A N 1
ATOM 2321 C CA . LYS A 1 284 ? 15.527 13.425 -23.487 1.00 58.19 284 LYS A CA 1
ATOM 2322 C C . LYS A 1 284 ? 14.528 12.427 -24.084 1.00 58.19 284 LYS A C 1
ATOM 2324 O O . LYS A 1 284 ? 13.738 12.821 -24.934 1.00 58.19 284 LYS A O 1
ATOM 2329 N N . HIS A 1 285 ? 14.560 11.151 -23.687 1.00 62.59 285 HIS A N 1
ATOM 2330 C CA . HIS A 1 285 ? 13.636 10.147 -24.227 1.00 62.59 285 HIS A CA 1
ATOM 2331 C C . HIS A 1 285 ? 12.255 10.269 -23.565 1.00 62.59 285 HIS A C 1
ATOM 2333 O O . HIS A 1 285 ? 12.167 10.398 -22.343 1.00 62.59 285 HIS A O 1
ATOM 2339 N N . GLN A 1 286 ? 11.168 10.166 -24.342 1.00 65.69 286 GLN A N 1
ATOM 2340 C CA . GLN A 1 286 ? 9.792 10.363 -23.852 1.00 65.69 286 GLN A CA 1
ATOM 2341 C C . GLN A 1 286 ? 9.463 9.468 -22.645 1.00 65.69 286 GLN A C 1
ATOM 2343 O O . GLN A 1 286 ? 8.852 9.917 -21.681 1.00 65.69 286 GLN A O 1
ATOM 2348 N N . SER A 1 287 ? 9.966 8.229 -22.639 1.00 61.69 287 SER A N 1
ATOM 2349 C CA . SER A 1 287 ? 9.799 7.275 -21.531 1.00 61.69 287 SER A CA 1
ATOM 2350 C C . SER A 1 287 ? 10.595 7.604 -20.254 1.00 61.69 287 SER A C 1
ATOM 2352 O O . SER A 1 287 ? 10.674 6.761 -19.357 1.00 61.69 287 SER A O 1
ATOM 2354 N N . GLU A 1 288 ? 11.314 8.723 -20.196 1.00 62.41 288 GLU A N 1
ATOM 2355 C CA . GLU A 1 288 ? 12.173 9.102 -19.065 1.00 62.41 288 GLU A CA 1
ATOM 2356 C C . GLU A 1 288 ? 11.953 10.539 -18.567 1.00 62.41 288 GLU A C 1
ATOM 2358 O O . GLU A 1 288 ? 12.505 10.888 -17.527 1.00 62.41 288 GLU A O 1
ATOM 2363 N N . GLY A 1 289 ? 11.122 11.336 -19.250 1.00 61.06 289 GLY A N 1
ATOM 2364 C CA . GLY A 1 289 ? 10.853 12.735 -18.892 1.00 61.06 289 GLY A CA 1
ATOM 2365 C C . GLY A 1 289 ? 9.395 13.187 -19.033 1.00 61.06 289 GLY A C 1
ATOM 2366 O O . GLY A 1 289 ? 9.131 14.382 -18.930 1.00 61.06 289 GLY A O 1
ATOM 2367 N N . ALA A 1 290 ? 8.441 12.282 -19.293 1.00 68.19 290 ALA A N 1
ATOM 2368 C CA . ALA A 1 290 ? 7.048 12.681 -19.534 1.00 68.19 290 ALA A CA 1
ATOM 2369 C C . ALA A 1 290 ? 6.286 13.115 -18.269 1.00 68.19 290 ALA A C 1
ATOM 2371 O O . ALA A 1 290 ? 5.351 13.904 -18.383 1.00 68.19 290 ALA A O 1
ATOM 2372 N N . ILE A 1 291 ? 6.689 12.635 -17.088 1.00 80.81 291 ILE A N 1
ATOM 2373 C CA . ILE A 1 291 ? 6.029 12.957 -15.817 1.00 80.81 291 ILE A CA 1
ATOM 2374 C C . ILE A 1 291 ? 6.688 14.172 -15.171 1.00 80.81 291 ILE A C 1
ATOM 2376 O O . ILE A 1 291 ? 7.907 14.184 -14.978 1.00 80.81 291 ILE A O 1
ATOM 2380 N N . LYS A 1 292 ? 5.882 15.163 -14.779 1.00 79.56 292 LYS A N 1
ATOM 2381 C CA . LYS A 1 292 ? 6.355 16.367 -14.092 1.00 79.56 292 LYS A CA 1
ATOM 2382 C C . LYS A 1 292 ? 5.993 16.346 -12.610 1.00 79.56 292 LYS A C 1
ATOM 2384 O O . LYS A 1 292 ? 5.078 15.656 -12.169 1.00 79.56 292 LYS A O 1
ATOM 2389 N N . GLU A 1 293 ? 6.712 17.168 -11.849 1.00 79.69 293 GLU A N 1
ATOM 2390 C CA . GLU A 1 293 ? 6.502 17.372 -10.410 1.00 79.69 293 GLU A CA 1
ATOM 2391 C C . GLU A 1 293 ? 5.042 17.743 -10.087 1.00 79.69 293 GLU A C 1
ATOM 2393 O O . GLU A 1 293 ? 4.448 17.170 -9.179 1.00 79.69 293 GLU A O 1
ATOM 2398 N N . ASN A 1 294 ? 4.440 18.625 -10.894 1.00 81.44 294 ASN A N 1
ATOM 2399 C CA . ASN A 1 294 ? 3.070 19.119 -10.706 1.00 81.44 294 ASN A CA 1
ATOM 2400 C C . ASN A 1 294 ? 1.975 18.070 -10.970 1.00 81.44 294 ASN A C 1
ATOM 2402 O O . ASN A 1 294 ? 0.815 18.325 -10.660 1.00 81.44 294 ASN A O 1
ATOM 2406 N N . ASP A 1 295 ? 2.326 16.915 -11.540 1.00 84.56 295 ASP A N 1
ATOM 2407 C CA . ASP A 1 295 ? 1.376 15.837 -11.831 1.00 84.56 295 ASP A CA 1
ATOM 2408 C C . ASP A 1 295 ? 1.248 14.842 -10.656 1.00 84.56 295 ASP A C 1
ATOM 2410 O O . ASP A 1 295 ? 0.530 13.841 -10.750 1.00 84.56 295 ASP A O 1
ATOM 2414 N N . CYS A 1 296 ? 1.973 15.082 -9.555 1.00 89.62 296 CYS A N 1
ATOM 2415 C CA . CYS A 1 296 ? 2.056 14.193 -8.398 1.00 89.62 296 CYS A CA 1
ATOM 2416 C C . CYS A 1 296 ? 1.517 14.839 -7.115 1.00 89.62 296 CYS A C 1
ATOM 2418 O O . CYS A 1 296 ? 1.620 16.046 -6.914 1.00 89.62 296 CYS A O 1
ATOM 2420 N N . ASP A 1 297 ? 0.998 14.007 -6.212 1.00 93.12 297 ASP A N 1
ATOM 2421 C CA . ASP A 1 297 ? 0.403 14.443 -4.943 1.00 93.12 297 ASP A CA 1
ATOM 2422 C C . ASP A 1 297 ? 1.471 14.824 -3.909 1.00 93.12 297 ASP A C 1
ATOM 2424 O O . ASP A 1 297 ? 1.248 15.650 -3.023 1.00 93.12 297 ASP A O 1
ATOM 2428 N N . ILE A 1 298 ? 2.633 14.171 -3.989 1.00 94.88 298 ILE A N 1
ATOM 2429 C CA . ILE A 1 298 ? 3.702 14.268 -2.999 1.00 94.88 298 ILE A CA 1
ATOM 2430 C C . ILE A 1 298 ? 5.041 14.403 -3.706 1.00 94.88 298 ILE A C 1
ATOM 2432 O O . ILE A 1 298 ? 5.365 13.633 -4.608 1.00 94.88 298 ILE A O 1
ATOM 2436 N N . ILE A 1 299 ? 5.864 15.328 -3.220 1.00 93.75 299 ILE A N 1
ATOM 2437 C CA . ILE A 1 299 ? 7.221 15.552 -3.711 1.00 93.75 299 ILE A CA 1
ATOM 2438 C C . ILE A 1 299 ? 8.200 15.183 -2.601 1.00 93.75 299 ILE A C 1
ATOM 2440 O O . ILE A 1 299 ? 8.085 15.661 -1.471 1.00 93.75 299 ILE A O 1
ATOM 2444 N N . VAL A 1 300 ? 9.170 14.329 -2.920 1.00 92.81 300 VAL A N 1
ATOM 2445 C CA . VAL A 1 300 ? 10.241 13.937 -2.000 1.00 92.81 300 VAL A CA 1
ATOM 2446 C C . VAL A 1 300 ? 11.574 14.354 -2.598 1.00 92.81 300 VAL A C 1
ATOM 2448 O O . VAL A 1 300 ? 12.003 13.832 -3.628 1.00 92.81 300 VAL A O 1
ATOM 2451 N N . ASN A 1 301 ? 12.245 15.282 -1.923 1.00 90.44 301 ASN A N 1
ATOM 2452 C CA . ASN A 1 301 ? 13.571 15.735 -2.320 1.00 90.44 301 ASN A CA 1
ATOM 2453 C C . ASN A 1 301 ? 14.625 14.703 -1.906 1.00 90.44 301 ASN A C 1
ATOM 2455 O O . ASN A 1 301 ? 14.713 14.320 -0.732 1.00 90.44 301 ASN A O 1
ATOM 2459 N N . ASN A 1 302 ? 15.431 14.285 -2.875 1.00 89.38 302 ASN A N 1
ATOM 2460 C CA . ASN A 1 302 ? 16.613 13.467 -2.688 1.00 89.38 302 ASN A CA 1
ATOM 2461 C C . ASN A 1 302 ? 17.861 14.317 -2.946 1.00 89.38 302 ASN A C 1
ATOM 2463 O O . ASN A 1 302 ? 18.261 14.532 -4.088 1.00 89.38 302 ASN A O 1
ATOM 2467 N N . ASP A 1 303 ? 18.484 14.764 -1.860 1.00 83.44 303 ASP A N 1
ATOM 2468 C CA . ASP A 1 303 ? 19.754 15.495 -1.856 1.00 83.44 303 ASP A CA 1
ATOM 2469 C C . ASP A 1 303 ? 20.979 14.559 -1.843 1.00 83.44 303 ASP A C 1
ATOM 2471 O O . ASP A 1 303 ? 22.092 14.993 -1.554 1.00 83.44 303 ASP A O 1
ATOM 2475 N N . MET A 1 304 ? 20.780 13.261 -2.116 1.00 76.12 304 MET A N 1
ATOM 2476 C CA . MET A 1 304 ? 21.791 12.197 -2.042 1.00 76.12 304 MET A CA 1
ATOM 2477 C C . MET A 1 304 ? 22.407 12.014 -0.646 1.00 76.12 304 MET A C 1
ATOM 2479 O O . MET A 1 304 ? 23.429 11.340 -0.494 1.00 76.12 304 MET A O 1
ATOM 2483 N N . SER A 1 305 ? 21.788 12.584 0.390 1.00 81.50 305 SER A N 1
ATOM 2484 C CA . SER A 1 305 ? 22.250 12.473 1.768 1.00 81.50 305 SER A CA 1
ATOM 2485 C C . SER A 1 305 ? 21.475 11.409 2.550 1.00 81.50 305 SER A C 1
ATOM 2487 O O . SER A 1 305 ? 20.444 10.887 2.121 1.00 81.50 305 SER A O 1
ATOM 2489 N N . LYS A 1 306 ? 21.936 11.118 3.774 1.00 76.38 306 LYS A N 1
ATOM 2490 C CA . LYS A 1 306 ? 21.196 10.258 4.713 1.00 76.38 306 LYS A CA 1
ATOM 2491 C C . LYS A 1 306 ? 19.801 10.806 5.050 1.00 76.38 306 LYS A C 1
ATOM 2493 O O . LYS A 1 306 ? 18.928 10.008 5.384 1.00 76.38 306 LYS A O 1
ATOM 2498 N N . LYS A 1 307 ? 19.574 12.121 4.902 1.00 81.81 307 LYS A N 1
ATOM 2499 C CA . LYS A 1 307 ? 18.276 12.769 5.154 1.00 81.81 307 LYS A CA 1
ATOM 2500 C C . LYS A 1 307 ? 17.187 12.299 4.195 1.00 81.81 307 LYS A C 1
ATOM 2502 O O . LYS A 1 307 ? 16.011 12.439 4.510 1.00 81.81 307 LYS A O 1
ATOM 2507 N N . PHE A 1 308 ? 17.545 11.703 3.055 1.00 87.06 308 PHE A N 1
ATOM 2508 C CA . PHE A 1 308 ? 16.558 11.132 2.142 1.00 87.06 308 PHE A CA 1
ATOM 2509 C C . PHE A 1 308 ? 15.693 10.058 2.823 1.00 87.06 308 PHE A C 1
ATOM 2511 O O . PHE A 1 308 ? 14.484 10.019 2.605 1.00 87.06 308 PHE A O 1
ATOM 2518 N N . ASN A 1 309 ? 16.274 9.245 3.714 1.00 87.44 309 ASN A N 1
ATOM 2519 C CA . ASN A 1 309 ? 15.506 8.261 4.482 1.00 87.44 309 ASN A CA 1
ATOM 2520 C C . ASN A 1 309 ? 14.512 8.935 5.434 1.00 87.44 309 ASN A C 1
ATOM 2522 O O . ASN A 1 309 ? 13.351 8.535 5.470 1.00 87.44 309 ASN A O 1
ATOM 2526 N N . ASP A 1 310 ? 14.942 9.979 6.144 1.00 88.88 310 ASP A N 1
ATOM 2527 C CA . ASP A 1 310 ? 14.080 10.730 7.063 1.00 88.88 310 ASP A CA 1
ATOM 2528 C C . ASP A 1 310 ? 12.934 11.412 6.304 1.00 88.88 310 ASP A C 1
ATOM 2530 O O . ASP A 1 310 ? 11.792 11.416 6.760 1.00 88.88 310 ASP A O 1
ATOM 2534 N N . ASN A 1 311 ? 13.209 11.937 5.104 1.00 90.81 311 ASN A N 1
ATOM 2535 C CA . ASN A 1 311 ? 12.193 12.522 4.231 1.00 90.81 311 ASN A CA 1
ATOM 2536 C C . ASN A 1 311 ? 11.135 11.485 3.824 1.00 90.81 311 ASN A C 1
ATOM 2538 O O . ASN A 1 311 ? 9.942 11.787 3.884 1.00 90.81 311 ASN A O 1
ATOM 2542 N N . ILE A 1 312 ? 11.549 10.264 3.457 1.00 92.25 312 ILE A N 1
ATOM 2543 C CA . ILE A 1 312 ? 10.624 9.167 3.130 1.00 92.25 312 ILE A CA 1
ATOM 2544 C C . ILE A 1 312 ? 9.814 8.758 4.365 1.00 92.25 312 ILE A C 1
ATOM 2546 O O . ILE A 1 312 ? 8.601 8.602 4.264 1.00 92.25 312 ILE A O 1
ATOM 2550 N N . GLU A 1 313 ? 10.445 8.616 5.533 1.00 89.81 313 GLU A N 1
ATOM 2551 C CA . GLU A 1 313 ? 9.755 8.237 6.773 1.00 89.81 313 GLU A CA 1
ATOM 2552 C C . GLU A 1 313 ? 8.730 9.283 7.215 1.00 89.81 313 GLU A C 1
ATOM 2554 O O . GLU A 1 313 ? 7.600 8.940 7.569 1.00 89.81 313 GLU A O 1
ATOM 2559 N N . ASN A 1 314 ? 9.098 10.563 7.168 1.00 89.25 314 ASN A N 1
ATOM 2560 C CA . ASN A 1 314 ? 8.198 11.663 7.498 1.00 89.25 314 ASN A CA 1
ATOM 2561 C C . ASN A 1 314 ? 7.029 11.735 6.513 1.00 89.25 314 ASN A C 1
ATOM 2563 O O . ASN A 1 314 ? 5.883 11.902 6.930 1.00 89.25 314 ASN A O 1
ATOM 2567 N N . MET A 1 315 ? 7.300 11.560 5.218 1.00 93.31 315 MET A N 1
ATOM 2568 C CA . MET A 1 315 ? 6.271 11.493 4.184 1.00 93.31 315 MET A CA 1
ATOM 2569 C C . MET A 1 315 ? 5.321 10.314 4.420 1.00 93.31 315 MET A C 1
ATOM 2571 O O . MET A 1 315 ? 4.107 10.510 4.439 1.00 93.31 315 MET A O 1
ATOM 2575 N N . PHE A 1 316 ? 5.857 9.121 4.688 1.00 89.94 316 PHE A N 1
ATOM 2576 C CA . PHE A 1 316 ? 5.070 7.925 4.973 1.00 89.94 316 PHE A CA 1
ATOM 2577 C C . PHE A 1 316 ? 4.152 8.140 6.182 1.00 89.94 316 PHE A C 1
ATOM 2579 O O . PHE A 1 316 ? 2.942 7.956 6.068 1.00 89.94 316 PHE A O 1
ATOM 2586 N N . LYS A 1 317 ? 4.693 8.631 7.306 1.00 84.81 317 LYS A N 1
ATOM 2587 C CA . LYS A 1 317 ? 3.924 8.931 8.528 1.00 84.81 317 LYS A CA 1
ATOM 2588 C C . LYS A 1 317 ? 2.842 9.986 8.311 1.00 84.81 317 LYS A C 1
ATOM 2590 O O . LYS A 1 317 ? 1.782 9.905 8.922 1.00 84.81 317 LYS A O 1
ATOM 2595 N N . LYS A 1 318 ? 3.110 10.983 7.467 1.00 86.06 318 LYS A N 1
ATOM 2596 C CA . LYS A 1 318 ? 2.199 12.105 7.225 1.00 86.06 318 LYS A CA 1
ATOM 2597 C C . LYS A 1 318 ? 1.101 11.783 6.214 1.00 86.06 318 LYS A C 1
ATOM 2599 O O . LYS A 1 318 ? -0.006 12.288 6.365 1.00 86.06 318 LYS A O 1
ATOM 2604 N N . HIS A 1 319 ? 1.400 10.992 5.187 1.00 87.38 319 HIS A N 1
ATOM 2605 C CA . HIS A 1 319 ? 0.521 10.844 4.026 1.00 87.38 319 HIS A CA 1
ATOM 2606 C C . HIS A 1 319 ? -0.010 9.427 3.818 1.00 87.38 319 HIS A C 1
ATOM 2608 O O . HIS A 1 319 ? -1.149 9.291 3.396 1.00 87.38 319 HIS A O 1
ATOM 2614 N N . ILE A 1 320 ? 0.770 8.386 4.119 1.00 86.12 320 ILE A N 1
ATOM 2615 C CA . ILE A 1 320 ? 0.378 6.989 3.860 1.00 86.12 320 ILE A CA 1
ATOM 2616 C C . ILE A 1 320 ? -0.208 6.361 5.126 1.00 86.12 320 ILE A C 1
ATOM 2618 O O . ILE A 1 320 ? -1.299 5.798 5.109 1.00 86.12 320 ILE A O 1
ATOM 2622 N N . LEU A 1 321 ? 0.488 6.514 6.251 1.00 80.19 321 LEU A N 1
ATOM 2623 C CA . LEU A 1 321 ? 0.109 5.928 7.531 1.00 80.19 321 LEU A CA 1
ATOM 2624 C C . LEU A 1 321 ? -1.305 6.322 8.006 1.00 80.19 321 LEU A C 1
ATOM 2626 O O . LEU A 1 321 ? -2.022 5.448 8.491 1.00 80.19 321 LEU A O 1
ATOM 2630 N N . PRO A 1 322 ? -1.773 7.577 7.836 1.00 79.00 322 PRO A N 1
ATOM 2631 C CA . PRO A 1 322 ? -3.130 7.950 8.236 1.00 79.00 322 PRO A CA 1
ATOM 2632 C C . PRO A 1 322 ? -4.223 7.288 7.391 1.00 79.00 322 PRO A C 1
ATOM 2634 O O . PRO A 1 322 ? -5.326 7.086 7.888 1.00 79.00 322 PRO A O 1
ATOM 2637 N N . ILE A 1 323 ? -3.927 6.936 6.136 1.00 80.19 323 ILE A N 1
ATOM 2638 C CA . ILE A 1 323 ? -4.859 6.211 5.260 1.00 80.19 323 ILE A CA 1
ATOM 2639 C C . ILE A 1 323 ? -4.989 4.764 5.742 1.00 80.19 323 ILE A C 1
ATOM 2641 O O . ILE A 1 323 ? -6.094 4.235 5.837 1.00 80.19 323 ILE A O 1
ATOM 2645 N N . LEU A 1 324 ? -3.863 4.151 6.125 1.00 74.19 324 LEU A N 1
ATOM 2646 C CA . LEU A 1 324 ? -3.833 2.804 6.703 1.00 74.19 324 LEU A CA 1
ATOM 2647 C C . LEU A 1 324 ? -4.539 2.725 8.062 1.00 74.19 324 LEU A C 1
ATOM 2649 O O . LEU A 1 324 ? -5.072 1.675 8.416 1.00 74.19 324 LEU A O 1
ATOM 2653 N N . TYR A 1 325 ? -4.561 3.830 8.811 1.00 72.19 325 TYR A N 1
ATOM 2654 C CA . TYR A 1 325 ? -5.206 3.943 10.119 1.00 72.19 325 TYR A CA 1
ATOM 2655 C C . TYR A 1 325 ? -6.383 4.919 10.101 1.00 72.19 325 TYR A C 1
ATOM 2657 O O . TYR A 1 325 ? -6.488 5.804 10.954 1.00 72.19 325 TYR A O 1
ATOM 2665 N N . ASN A 1 326 ? -7.278 4.752 9.129 1.00 74.62 326 ASN A N 1
ATOM 2666 C CA . ASN A 1 326 ? -8.478 5.564 9.022 1.00 74.62 326 ASN A CA 1
ATOM 2667 C C . ASN A 1 326 ? -9.657 4.905 9.750 1.00 74.62 326 ASN A C 1
ATOM 2669 O O . ASN A 1 326 ? -10.056 3.786 9.433 1.00 74.62 326 ASN A O 1
ATOM 2673 N N . TYR A 1 327 ? -10.246 5.623 10.704 1.00 79.25 327 TYR A N 1
ATOM 2674 C CA . TYR A 1 327 ? -11.400 5.167 11.474 1.00 79.25 327 TYR A CA 1
ATOM 2675 C C . TYR A 1 327 ? -12.512 6.204 11.403 1.00 79.25 327 TYR A C 1
ATOM 2677 O O . TYR A 1 327 ? -12.259 7.400 11.558 1.00 79.25 327 TYR A O 1
ATOM 2685 N N . LYS A 1 328 ? -13.751 5.745 11.220 1.00 82.06 328 LYS A N 1
ATOM 2686 C CA . LYS A 1 328 ? -14.936 6.607 11.233 1.00 82.06 328 LYS A CA 1
ATOM 2687 C C . LYS A 1 328 ? -15.942 6.144 12.269 1.00 82.06 328 LYS A C 1
ATOM 2689 O O . LYS A 1 328 ? -16.106 4.949 12.507 1.00 82.06 328 LYS A O 1
ATOM 2694 N N . GLU A 1 329 ? -16.619 7.114 12.869 1.00 83.12 329 GLU A N 1
ATOM 2695 C CA . GLU A 1 329 ? -17.836 6.857 13.626 1.00 83.12 329 GLU A CA 1
ATOM 2696 C C . GLU A 1 329 ? -18.924 6.424 12.633 1.00 83.12 329 GLU A C 1
ATOM 2698 O O . GLU A 1 329 ? -19.086 7.036 11.576 1.00 83.12 329 GLU A O 1
ATOM 2703 N N . LYS A 1 330 ? -19.620 5.326 12.927 1.00 80.81 330 LYS A N 1
ATOM 2704 C CA . LYS A 1 330 ? -20.785 4.900 12.157 1.00 80.81 330 LYS A CA 1
ATOM 27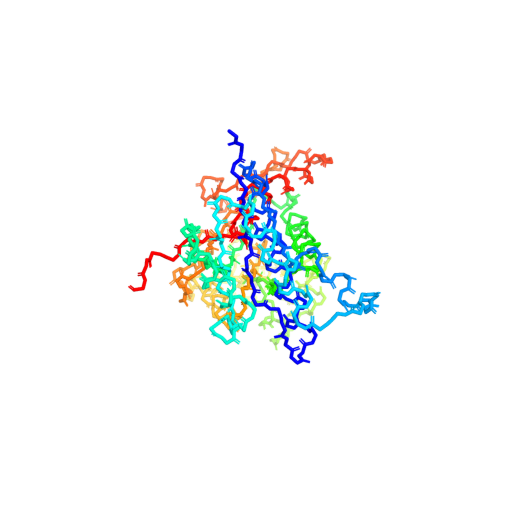05 C C . LYS A 1 330 ? -21.917 5.868 12.492 1.00 80.81 330 LYS A C 1
ATOM 2707 O O . LYS A 1 330 ? -22.462 5.802 13.592 1.00 80.81 330 LYS A O 1
ATOM 2712 N N . GLU A 1 331 ? -22.234 6.769 11.562 1.00 61.62 331 GLU A N 1
ATOM 2713 C CA . GLU A 1 331 ? -23.474 7.546 11.619 1.00 61.62 331 GLU A CA 1
ATOM 2714 C C . GLU A 1 331 ? -24.630 6.536 11.729 1.00 61.62 331 GLU A C 1
ATOM 2716 O O . GLU A 1 331 ? -24.654 5.535 11.018 1.00 61.62 331 GLU A O 1
ATOM 2721 N N . THR A 1 332 ? -25.459 6.720 12.751 1.00 55.75 332 THR A N 1
ATOM 2722 C CA . THR A 1 332 ? -26.344 5.738 13.403 1.00 55.75 332 THR A CA 1
ATOM 2723 C C . THR A 1 332 ? -27.172 4.812 12.494 1.00 55.75 332 THR A C 1
ATOM 2725 O O . THR A 1 332 ? -27.482 5.151 11.358 1.00 55.75 332 THR A O 1
ATOM 2728 N N . ILE A 1 333 ? -27.520 3.646 13.070 1.00 44.78 333 ILE A N 1
ATOM 2729 C CA . ILE A 1 333 ? -28.332 2.529 12.529 1.00 44.78 333 ILE A CA 1
ATOM 2730 C C . ILE A 1 333 ? -29.629 2.991 11.866 1.00 44.78 333 ILE A C 1
ATOM 2732 O O . ILE A 1 333 ? -30.337 3.809 12.498 1.00 44.78 333 ILE A O 1
#

Nearest PDB structures (foldseek):
  1t1j-assembly2_B  TM=8.921E-01  e=4.795E-04  Pseudomonas aeruginosa
  7e9v-assembly1_A  TM=4.593E-01  e=3.556E-03  Homo sapiens
  8fz9-assembly2_B  TM=6.571E-01  e=4.306E-01  Bacillus cereus
  1cy8-assembly1_A  TM=5.020E-01  e=1.541E+00  Escherichia coli K-12
  1cy6-assembly1_A  TM=5.046E-01  e=2.088E+00  Escherichia coli K-12

pLDDT: mean 87.67, std 9.86, range [44.78, 98.06]

Sequence (333 aa):
MNKLIYLASPYSHKEDEIKYYRYLQALKYKCFKLNQGIHIYSPIVESHAIAERKLVKGDWQTWQAYDINMLSRCDEMHLLLLDGHENSVGANAEVEYAKKHNIPVKYIMSMNQDILILISANGQGAGKTWCKNKISDLIHIDNRDVFITLFEASFANSLKHTLIDWGFITKEQAFSPKGKQSQTDICVKDLKLGWKDKKENNILTTRELLQYFGSDVMRDCFMEDIWVRITAKNIQKRFSSKPAIIISDDVRFNNEQNIGHYIENDKLQIIKIFIKNDTIETSKHQSEGAIKENDCDIIVNNDMSKKFNDNIENMFKKHILPILYNYKEKETI

Mean predicted aligned error: 8.15 Å

Secondary structure (DSSP, 8-state):
---EEEEE-----SSHHHHHHHHHHHHHHHHHHHTTT-EEE-HHHHHHHHHHHT-S---HHHHHHHHHHHHTT-SEEEEE--TTGGG-HHHHHHHHHHHHTT--EEEEEE---EEEEEEEESSTTSSHHHHHHHHHHHHHHHHTT--PEEEE--TTHHHHHHHHHTTSS-HHHHHSTTGGGSEEEEEGGG-TT--TTS-TTPEEEHHHHHHIIIIIIIIIII-TTHHHHHHHHHHHTT--SS-EEEEES---SHHHHTGGGG---TTEEEEEEEEE-TTSPPPSSHHHH---GGGSSEEEE--SSTHHHHHHHHHIIIIIHHHHT-EEE----

Solvent-accessible surface area (backbone atoms only — not comparable to full-atom values): 18502 Å² total; per-residue (Å²): 132,84,60,36,31,25,44,40,52,46,52,92,59,96,47,66,70,56,28,50,50,34,36,36,53,52,43,49,56,44,52,58,37,46,78,70,74,36,47,66,49,37,66,56,60,71,38,47,74,43,59,76,64,60,75,67,90,68,60,73,65,56,51,49,56,53,51,50,59,56,46,75,74,30,69,30,36,37,38,42,62,49,94,67,34,92,75,20,67,68,41,50,52,51,51,53,50,29,58,76,69,73,32,51,77,43,46,32,36,72,50,74,41,29,35,40,39,42,27,31,40,44,23,90,87,39,44,40,65,56,51,52,50,52,52,50,49,52,50,48,65,53,36,80,63,38,84,59,47,80,44,83,52,53,55,60,52,66,57,47,48,52,39,36,78,73,67,66,42,51,72,60,28,69,72,37,80,68,28,27,65,35,72,43,91,51,37,33,69,76,39,92,85,51,49,94,95,53,58,55,86,41,62,32,27,40,46,51,48,49,48,43,49,57,39,64,43,41,22,72,70,70,36,73,55,50,47,37,54,55,38,23,57,59,51,58,74,63,67,62,98,51,38,31,41,35,37,29,52,65,57,30,45,62,67,53,76,50,33,65,86,61,44,97,51,97,51,57,45,78,45,35,36,24,27,42,26,95,89,50,70,65,42,88,52,65,74,40,46,56,53,55,72,89,80,33,83,38,81,45,70,34,83,88,48,81,60,35,58,55,51,51,52,52,47,38,61,70,64,49,47,52,50,76,65,31,72,42,73,58,78,77,135

Radius of gyration: 26.08 Å; Cα contacts (8 Å, |Δi|>4): 527; chains: 1; bounding box: 52×40×78 Å

Foldseek 3Di:
DAFEEEEAEAADDPDPVVNLLRLLLSVLVCVVQVVVVHHYDYLSVVCVVVVVVVVDDDDPVVSLVVSLVVLVPGQAYEYEDDPCRVVRPSRVVSVVSCVVVVHHYFYKYFLFFAEEEEEAELFPPLCLVVLVVLLVVVCVVSCVSFPEAEAEFELLPVVLVVCCVVVFAHPCLSPPPVSQQDFTPDFQLNDPVRDPVDDRGDTDGNVRVSCCCVPVNPCVPPNVCVSLLVRQVVVLVVDDPHHYYYYYSQDQALVNLVSVVNHPDPRYDYFYEYRYEPVDHRDPDSSTHHDDPVSGPYYQYCPVDPCSSVSSVVCCVVPVVCSNSPMDTPPDD